Protein AF-A0A6M0C1Q9-F1 (afdb_monomer_lite)

Secondary structure (DSSP, 8-state):
-PPPP-S-----EEEEEE-TTS-EEEEEEE--SHHHHHHHHHIIIIISGGG-EEEEEETTEEEEE--SS--SEEEEETTEEEEE-SS-EEEEE-S----TTTT-S-HHHHHHHSEEEEEEEEEE-TTS-EEEEEEEEEETT--EEEEEEPP-TTB-TTS-B--GGG--GGGGHHHHHHIIIIIS--S--S-SS-GGG--EEEEE--TTT-TT---HHHHHHHHHHHHHTT---EEEEES--S-TTS-S-EEETTTTEEE-S--HHHHHHIIIIIIIT----TTTEE--

Sequence (288 aa):
MSEFNQWVTPLKRTVSEKTPKGGTIEYEDFPTTIDVTGPLLYTLIQQQWQQVQIGHVVEGGVLELEFTEPPKLCLIYDGYLTVATPAWHLHLCLEKNLGGPHCTTPIELREKRLLSRAALYRRLNPEGVAKSWGIQFWNGAGEKLMTIFLPNPFLGEDEDYLPVKKAEFSKLALYEELREIYVLGTRPIPFNSNPLKRPYLSVCRSSRCYPSRKWQPIFDALQTAVKTSELDIDVITSGCLEVCKMGPVVFYSGDRTWYTRVNSDVAGRIVNEHLLAGVKLSKNLYPK

Structure (mmCIF, N/CA/C/O backbone):
data_AF-A0A6M0C1Q9-F1
#
_entry.id   AF-A0A6M0C1Q9-F1
#
loop_
_atom_site.group_PDB
_atom_site.id
_atom_site.type_symbol
_atom_site.label_atom_id
_atom_site.label_alt_id
_atom_site.label_comp_id
_atom_site.label_asym_id
_atom_site.label_entity_id
_atom_site.label_seq_id
_atom_site.pdbx_PDB_ins_code
_atom_site.Cartn_x
_atom_site.Cartn_y
_atom_site.Cartn_z
_atom_site.occupancy
_atom_site.B_iso_or_equiv
_atom_site.auth_seq_id
_atom_site.auth_comp_id
_atom_site.auth_asym_id
_atom_site.auth_atom_id
_atom_site.pdbx_PDB_model_num
ATOM 1 N N . MET A 1 1 ? -8.618 -9.345 -16.428 1.00 49.12 1 MET A N 1
ATOM 2 C CA . MET A 1 1 ? -8.642 -8.729 -15.085 1.00 49.12 1 MET A CA 1
ATOM 3 C C . MET A 1 1 ? -10.102 -8.604 -14.711 1.00 49.12 1 MET A C 1
ATOM 5 O O . MET A 1 1 ? -10.870 -8.231 -15.587 1.00 49.12 1 MET A O 1
ATOM 9 N N . SER A 1 2 ? -10.507 -9.013 -13.509 1.00 59.19 2 SER A N 1
ATOM 10 C CA . SER A 1 2 ? -11.856 -8.692 -13.030 1.00 59.19 2 SER A CA 1
ATOM 11 C C . SER A 1 2 ? -11.984 -7.173 -12.946 1.00 59.19 2 SER A C 1
ATOM 13 O O . SER A 1 2 ? -11.024 -6.511 -12.550 1.00 59.19 2 SER A O 1
ATOM 15 N N . GLU A 1 3 ? -13.125 -6.626 -13.351 1.00 82.62 3 GLU A N 1
ATOM 16 C CA . GLU A 1 3 ? -13.411 -5.208 -13.144 1.00 82.62 3 GLU A CA 1
ATOM 17 C C . GLU A 1 3 ? -13.349 -4.875 -11.648 1.00 82.62 3 GLU A C 1
ATOM 19 O O . GLU A 1 3 ? -13.716 -5.693 -10.798 1.00 82.62 3 GLU A O 1
ATOM 24 N N . PHE A 1 4 ? -12.838 -3.686 -11.330 1.00 92.81 4 PHE A N 1
ATOM 25 C CA . PHE A 1 4 ? -12.772 -3.195 -9.960 1.00 92.81 4 PHE A CA 1
ATOM 26 C C . PHE A 1 4 ? -14.194 -3.033 -9.409 1.00 92.81 4 PHE A C 1
ATOM 28 O O . PHE A 1 4 ? -14.992 -2.276 -9.959 1.00 92.81 4 PHE A O 1
ATOM 35 N N . ASN A 1 5 ? -14.514 -3.736 -8.322 1.00 94.31 5 ASN A N 1
ATOM 36 C CA . ASN A 1 5 ? -15.819 -3.636 -7.680 1.00 94.31 5 ASN A CA 1
ATOM 37 C C . ASN A 1 5 ? -15.771 -2.620 -6.534 1.00 94.31 5 ASN A C 1
ATOM 39 O O . ASN A 1 5 ? -15.058 -2.815 -5.552 1.00 94.31 5 ASN A O 1
ATOM 43 N N . GLN A 1 6 ? -16.579 -1.567 -6.640 1.00 96.81 6 GLN A N 1
ATOM 44 C CA . GLN A 1 6 ? -16.702 -0.537 -5.608 1.00 96.81 6 GLN A CA 1
ATOM 45 C C . GLN A 1 6 ? -17.438 -1.023 -4.350 1.00 96.81 6 GLN A C 1
ATOM 47 O O . GLN A 1 6 ? -17.360 -0.372 -3.313 1.00 96.81 6 GLN A O 1
ATOM 52 N N . TRP A 1 7 ? -18.161 -2.141 -4.415 1.00 97.81 7 TRP A N 1
ATOM 53 C CA . TRP A 1 7 ? -18.965 -2.642 -3.305 1.00 97.81 7 TRP A CA 1
ATOM 54 C C . TRP A 1 7 ? -18.248 -3.760 -2.558 1.00 97.81 7 TRP A C 1
ATOM 56 O O . TRP A 1 7 ? -18.012 -4.849 -3.089 1.00 97.81 7 TRP A O 1
ATOM 66 N N . VAL A 1 8 ? -17.939 -3.501 -1.289 1.00 97.94 8 VAL A N 1
ATOM 67 C CA . VAL A 1 8 ? -17.351 -4.501 -0.398 1.00 97.94 8 VAL A CA 1
ATOM 68 C C . VAL A 1 8 ? -18.419 -5.514 -0.014 1.00 97.94 8 VAL A C 1
ATOM 70 O O . VAL A 1 8 ? -19.497 -5.143 0.437 1.00 97.94 8 VAL A O 1
ATOM 73 N N . THR A 1 9 ? -18.114 -6.804 -0.161 1.00 97.88 9 THR A N 1
ATOM 74 C CA . THR A 1 9 ? -18.943 -7.872 0.414 1.00 97.88 9 THR A CA 1
ATOM 75 C C . THR A 1 9 ? -18.572 -8.045 1.890 1.00 97.88 9 THR A C 1
ATOM 77 O O . THR A 1 9 ? -17.452 -8.480 2.171 1.00 97.88 9 THR A O 1
ATOM 80 N N . PRO A 1 10 ? -19.464 -7.723 2.844 1.00 98.06 10 PRO A N 1
ATOM 81 C CA . PRO A 1 10 ? -19.158 -7.793 4.271 1.00 98.06 10 PRO A CA 1
ATOM 82 C C . PRO A 1 10 ? -18.813 -9.207 4.734 1.00 98.06 10 PRO A C 1
ATOM 84 O O . PRO A 1 10 ? -19.525 -10.157 4.408 1.00 98.06 10 PRO A O 1
ATOM 87 N N . LEU A 1 11 ? -17.793 -9.342 5.588 1.00 98.38 11 LEU A N 1
ATOM 88 C CA . LEU A 1 11 ? -17.479 -10.627 6.228 1.00 98.38 11 LEU A CA 1
ATOM 89 C C . LEU A 1 11 ? -18.454 -10.980 7.359 1.00 98.38 11 LEU A C 1
ATOM 91 O O . LEU A 1 11 ? -18.563 -12.149 7.721 1.00 98.38 11 LEU A O 1
ATOM 95 N N . LYS A 1 12 ? -19.147 -9.979 7.928 1.00 97.38 12 LYS A N 1
ATOM 96 C CA . LYS A 1 12 ? -20.077 -10.128 9.068 1.00 97.38 12 LYS A CA 1
ATOM 97 C C . LYS A 1 12 ? -19.456 -10.884 10.249 1.00 97.38 12 LYS A C 1
ATOM 99 O O . LYS A 1 12 ? -20.117 -11.684 10.909 1.00 97.38 12 LYS A O 1
ATOM 104 N N . ARG A 1 13 ? -18.169 -10.640 10.501 1.00 98.19 13 ARG A N 1
ATOM 105 C CA . ARG A 1 13 ? -17.405 -11.294 11.560 1.00 98.19 13 ARG A CA 1
ATOM 106 C C . ARG A 1 13 ? -16.955 -10.265 12.585 1.00 98.19 13 ARG A C 1
ATOM 108 O O . ARG A 1 13 ? -16.176 -9.371 12.268 1.00 98.19 13 ARG A O 1
ATOM 115 N N . THR A 1 14 ? -17.394 -10.469 13.820 1.00 98.06 14 THR A N 1
ATOM 116 C CA . THR A 1 14 ? -16.952 -9.701 14.983 1.00 98.06 14 THR A CA 1
ATOM 117 C C . THR A 1 14 ? -16.236 -10.627 15.955 1.00 98.06 14 THR A C 1
ATOM 119 O O . THR A 1 14 ? -16.705 -11.731 16.232 1.00 98.06 14 THR A O 1
ATOM 122 N N . VAL A 1 15 ? -15.085 -10.193 16.457 1.00 97.88 15 VAL A N 1
ATOM 123 C CA . VAL A 1 15 ? -14.279 -10.920 17.444 1.00 97.88 15 VAL A CA 1
ATOM 124 C C . VAL A 1 15 ? -14.005 -9.996 18.620 1.00 97.88 15 VAL A C 1
ATOM 126 O O . VAL A 1 15 ? -13.724 -8.817 18.422 1.00 97.88 15 VAL A O 1
ATOM 129 N N . SER A 1 16 ? -14.051 -10.525 19.839 1.00 97.25 16 SER A N 1
ATOM 130 C CA . SER A 1 16 ? -13.763 -9.757 21.049 1.00 97.25 16 SER A CA 1
ATOM 131 C C . SER A 1 16 ? -12.633 -10.396 21.848 1.00 97.25 16 SER A C 1
ATOM 133 O O . SER A 1 16 ? -12.619 -11.607 22.055 1.00 97.25 16 SER A O 1
ATOM 135 N N . GLU A 1 17 ? -11.713 -9.573 22.340 1.00 96.00 17 GLU A N 1
ATOM 136 C CA . GLU A 1 17 ? -10.581 -9.988 23.171 1.00 96.00 17 GLU A CA 1
ATOM 137 C C . GLU A 1 17 ? -10.623 -9.249 24.512 1.00 96.00 17 GLU A C 1
ATOM 139 O O . GLU A 1 17 ? -10.775 -8.026 24.560 1.00 96.00 17 GLU A O 1
ATOM 144 N N . LYS A 1 18 ? -10.496 -9.972 25.629 1.00 96.44 18 LYS A N 1
ATOM 145 C CA . LYS A 1 18 ? -10.434 -9.349 26.957 1.00 96.44 18 LYS A CA 1
ATOM 146 C C . LYS A 1 18 ? -9.063 -8.727 27.182 1.00 96.44 18 LYS A C 1
ATOM 148 O O . LYS A 1 18 ? -8.035 -9.331 26.896 1.00 96.44 18 LYS A O 1
ATOM 153 N N . THR A 1 19 ? -9.054 -7.520 27.736 1.00 91.56 19 THR A N 1
ATOM 154 C CA . THR A 1 19 ? -7.819 -6.858 28.161 1.00 91.56 19 THR A CA 1
ATOM 155 C C . THR A 1 19 ? -7.509 -7.211 29.620 1.00 91.56 19 THR A C 1
ATOM 157 O O . THR A 1 19 ? -8.445 -7.400 30.403 1.00 91.56 19 THR A O 1
ATOM 160 N N . PRO A 1 20 ? -6.229 -7.226 30.038 1.00 88.50 20 PRO A N 1
ATOM 161 C CA . PRO A 1 20 ? -5.854 -7.536 31.422 1.00 88.50 20 PRO A CA 1
ATOM 162 C C . PRO A 1 20 ? -6.504 -6.627 32.477 1.00 88.50 20 PRO A C 1
ATOM 164 O O . PRO A 1 20 ? -6.697 -7.036 33.615 1.00 88.50 20 PRO A O 1
ATOM 167 N N . LYS A 1 21 ? -6.875 -5.396 32.099 1.00 87.56 21 LYS A N 1
ATOM 168 C CA . LYS A 1 21 ? -7.520 -4.407 32.979 1.00 87.56 21 LYS A CA 1
ATOM 169 C C . LYS A 1 21 ? -9.057 -4.498 32.985 1.00 87.56 21 LYS A C 1
ATOM 171 O O . LYS A 1 21 ? -9.717 -3.548 33.388 1.00 87.56 21 LYS A O 1
ATOM 176 N N . GLY A 1 22 ? -9.638 -5.594 32.492 1.00 91.56 22 GLY A N 1
ATOM 177 C CA . GLY A 1 22 ? -11.090 -5.832 32.496 1.00 91.56 22 GLY A CA 1
ATOM 178 C C . GLY A 1 22 ? -11.874 -5.188 31.344 1.00 91.56 22 GLY A C 1
ATOM 179 O O . GLY A 1 22 ? -13.061 -5.462 31.190 1.00 91.56 22 GLY A O 1
ATOM 180 N N . GLY A 1 23 ? -11.228 -4.381 30.497 1.00 95.38 23 GLY A N 1
ATOM 181 C CA . GLY A 1 23 ? -11.814 -3.877 29.249 1.00 95.38 23 GLY A CA 1
ATOM 182 C C . GLY A 1 23 ? -11.886 -4.945 28.152 1.00 95.38 23 GLY A C 1
ATOM 183 O O . GLY A 1 23 ? -11.417 -6.072 28.331 1.00 95.38 23 GLY A O 1
ATOM 184 N N . THR A 1 24 ? -12.423 -4.585 26.988 1.00 97.81 24 THR A N 1
ATOM 185 C CA . THR A 1 24 ? -12.560 -5.484 25.826 1.00 97.81 24 THR A CA 1
ATOM 186 C C . THR A 1 24 ? -12.087 -4.774 24.561 1.00 97.81 24 THR A C 1
ATOM 188 O O . THR A 1 24 ? -12.357 -3.593 24.392 1.00 97.81 24 THR A O 1
ATOM 191 N N . ILE A 1 25 ? -11.388 -5.462 23.664 1.00 97.69 25 ILE A N 1
ATOM 192 C CA . ILE A 1 25 ? -11.159 -4.986 22.298 1.00 97.69 25 ILE A CA 1
ATOM 193 C C . ILE A 1 25 ? -12.156 -5.701 21.400 1.00 97.69 25 ILE A C 1
ATOM 195 O O . ILE A 1 25 ? -12.198 -6.927 21.399 1.00 97.69 25 ILE A O 1
ATOM 199 N N . GLU A 1 26 ? -12.956 -4.949 20.662 1.00 98.44 26 GLU A N 1
ATOM 200 C CA . GLU A 1 26 ? -13.826 -5.476 19.615 1.00 98.44 26 GLU A CA 1
ATOM 201 C C . GLU A 1 26 ? -13.165 -5.261 18.263 1.00 98.44 26 GLU A C 1
ATOM 203 O O . GLU A 1 26 ? -12.648 -4.177 18.006 1.00 98.44 26 GLU A O 1
ATOM 208 N N . TYR A 1 27 ? -13.208 -6.280 17.416 1.00 98.69 27 TYR A N 1
ATOM 209 C CA . TYR A 1 27 ? -12.705 -6.284 16.052 1.00 98.69 27 TYR A CA 1
ATOM 210 C C . TYR A 1 27 ? -13.850 -6.611 15.104 1.00 98.69 27 TYR A C 1
ATOM 212 O O . TYR A 1 27 ? -14.481 -7.655 15.251 1.00 98.69 27 TYR A O 1
ATOM 220 N N . GLU A 1 28 ? -14.089 -5.755 14.121 1.00 98.75 28 GLU A N 1
ATOM 221 C CA . GLU A 1 28 ? -15.002 -6.005 13.012 1.00 98.75 28 GLU A CA 1
ATOM 222 C C . GLU A 1 28 ? -14.172 -6.248 11.752 1.00 98.75 28 GLU A C 1
ATOM 224 O O . GLU A 1 28 ? -13.553 -5.332 11.204 1.00 98.75 28 GLU A O 1
ATOM 229 N N . ASP A 1 29 ? -14.106 -7.514 11.340 1.00 98.81 29 ASP A N 1
ATOM 230 C CA . ASP A 1 29 ? -13.255 -7.951 10.238 1.00 98.81 29 ASP A CA 1
ATOM 231 C C . ASP A 1 29 ? -13.842 -7.503 8.885 1.00 98.81 29 ASP A C 1
ATOM 233 O O . ASP A 1 29 ? -15.050 -7.599 8.645 1.00 98.81 29 ASP A O 1
ATOM 237 N N . PHE A 1 30 ? -12.964 -7.101 7.964 1.00 98.81 30 PHE A N 1
ATOM 238 C CA . PHE A 1 30 ? -13.304 -6.782 6.574 1.00 98.81 30 PHE A CA 1
ATOM 239 C C . PHE A 1 30 ? -12.380 -7.511 5.580 1.00 98.81 30 PHE A C 1
ATOM 241 O O . PHE A 1 30 ? -11.302 -7.976 5.968 1.00 98.81 30 PHE A O 1
ATOM 248 N N . PRO A 1 31 ? -12.784 -7.669 4.300 1.00 98.44 31 PRO A N 1
ATOM 249 C CA . PRO A 1 31 ? -11.999 -8.420 3.322 1.00 98.44 31 PRO A CA 1
ATOM 250 C C . PRO A 1 31 ? -10.605 -7.824 3.083 1.00 98.44 31 PRO A C 1
ATOM 252 O O . PRO A 1 31 ? -10.431 -6.611 3.001 1.00 98.44 31 PRO A O 1
ATOM 255 N N . THR A 1 32 ? -9.606 -8.688 2.904 1.00 98.06 32 THR A N 1
ATOM 256 C CA . THR A 1 32 ? -8.194 -8.292 2.754 1.00 98.06 32 THR A CA 1
ATOM 257 C C . THR A 1 32 ? -7.697 -8.247 1.314 1.00 98.06 32 THR A C 1
ATOM 259 O O . THR A 1 32 ? -6.510 -8.034 1.074 1.00 98.06 32 THR A O 1
ATOM 262 N N . THR A 1 33 ? -8.582 -8.423 0.333 1.00 96.44 33 THR A N 1
ATOM 263 C CA . THR A 1 33 ? -8.217 -8.340 -1.086 1.00 96.44 33 THR A CA 1
ATOM 264 C C . THR A 1 33 ? -7.629 -6.972 -1.421 1.00 96.44 33 THR A C 1
ATOM 266 O O . THR A 1 33 ? -8.030 -5.960 -0.840 1.00 96.44 33 THR A O 1
ATOM 269 N N . ILE A 1 34 ? -6.720 -6.919 -2.397 1.00 96.19 34 ILE A N 1
ATOM 270 C CA . ILE A 1 34 ? -6.061 -5.667 -2.798 1.00 96.19 34 ILE A CA 1
ATOM 271 C C . ILE A 1 34 ? -7.055 -4.593 -3.260 1.00 96.19 34 ILE A C 1
ATOM 273 O O . ILE A 1 34 ? -6.828 -3.415 -3.014 1.00 96.19 34 ILE A O 1
ATOM 277 N N . ASP A 1 35 ? -8.189 -4.980 -3.846 1.00 96.81 35 ASP A N 1
ATOM 278 C CA . ASP A 1 35 ? -9.239 -4.044 -4.274 1.00 96.81 35 ASP A CA 1
ATOM 279 C C . ASP A 1 35 ? -10.084 -3.484 -3.124 1.00 96.81 35 ASP A C 1
ATOM 281 O O . ASP A 1 35 ? -10.800 -2.510 -3.308 1.00 96.81 35 ASP A O 1
ATOM 285 N N . VAL A 1 36 ? -9.953 -4.038 -1.918 1.00 98.00 36 VAL A N 1
ATOM 286 C CA . VAL A 1 36 ? -10.594 -3.506 -0.706 1.00 98.00 36 VAL A CA 1
ATOM 287 C C . VAL A 1 36 ? -9.571 -2.731 0.120 1.00 98.00 36 VAL A C 1
ATOM 289 O O . VAL A 1 36 ? -9.780 -1.572 0.466 1.00 98.00 36 VAL A O 1
ATOM 292 N N . THR A 1 37 ? -8.416 -3.340 0.388 1.00 98.19 37 THR A N 1
ATOM 293 C CA . THR A 1 37 ? -7.370 -2.735 1.227 1.00 98.19 37 THR A CA 1
ATOM 294 C C . THR A 1 37 ? -6.598 -1.630 0.518 1.00 98.19 37 THR A C 1
ATOM 296 O O . THR A 1 37 ? -6.135 -0.702 1.174 1.00 98.19 37 THR A O 1
ATOM 299 N N . GLY A 1 38 ? -6.478 -1.690 -0.808 1.00 97.94 38 GLY A N 1
ATOM 300 C CA . GLY A 1 38 ? -5.753 -0.694 -1.585 1.00 97.94 38 GLY A CA 1
ATOM 301 C C . GLY A 1 38 ? -6.391 0.695 -1.526 1.00 97.94 38 GLY A C 1
ATOM 302 O O . GLY A 1 38 ? -5.724 1.631 -1.084 1.00 97.94 38 GLY A O 1
ATOM 303 N N . PRO A 1 39 ? -7.679 0.841 -1.887 1.00 98.38 39 PRO A N 1
ATOM 304 C CA . PRO A 1 39 ? -8.412 2.094 -1.723 1.00 98.38 39 PRO A CA 1
ATOM 305 C C . PRO A 1 39 ? -8.441 2.598 -0.275 1.00 98.38 39 PRO A C 1
ATOM 307 O O . PRO A 1 39 ? -8.188 3.778 -0.050 1.00 98.38 39 PRO A O 1
ATOM 310 N N . LEU A 1 40 ? -8.659 1.709 0.705 1.00 98.69 40 LEU A N 1
ATOM 311 C CA . LEU A 1 40 ? -8.635 2.050 2.134 1.00 98.69 40 LEU A CA 1
ATOM 312 C C . LEU A 1 40 ? -7.313 2.708 2.533 1.00 98.69 40 LEU A C 1
ATOM 314 O O . LEU A 1 40 ? -7.292 3.800 3.100 1.00 98.69 40 LEU A O 1
ATOM 318 N N . LEU A 1 41 ? -6.202 2.034 2.238 1.00 98.56 41 LEU A N 1
ATOM 319 C CA . LEU A 1 41 ? -4.873 2.503 2.610 1.00 98.56 41 LEU A CA 1
ATOM 320 C C . LEU A 1 41 ? -4.493 3.757 1.827 1.00 98.56 41 LEU A C 1
ATOM 322 O O . LEU A 1 41 ? -3.886 4.653 2.401 1.00 98.56 41 LEU A O 1
ATOM 326 N N . TYR A 1 42 ? -4.894 3.870 0.559 1.00 98.06 42 TYR A N 1
ATOM 327 C CA . TYR A 1 42 ? -4.704 5.097 -0.208 1.00 98.06 42 TYR A CA 1
ATOM 328 C C . TYR A 1 42 ? -5.459 6.274 0.417 1.00 98.06 42 TYR A C 1
ATOM 330 O O . TYR A 1 42 ? -4.857 7.318 0.644 1.00 98.06 42 TYR A O 1
ATOM 338 N N . THR A 1 43 ? -6.738 6.117 0.768 1.00 98.25 43 THR A N 1
ATOM 339 C CA . THR A 1 43 ? -7.496 7.171 1.456 1.00 98.25 43 THR A CA 1
ATOM 340 C C . THR A 1 43 ? -6.807 7.585 2.752 1.00 98.25 43 THR A C 1
ATOM 342 O O . THR A 1 43 ? -6.566 8.770 2.955 1.00 98.25 43 THR A O 1
ATOM 345 N N . LEU A 1 44 ? -6.407 6.633 3.596 1.00 98.31 44 LEU A N 1
ATOM 346 C CA . LEU A 1 44 ? -5.790 6.951 4.887 1.00 98.31 44 LEU A CA 1
ATOM 347 C C . LEU A 1 44 ? -4.420 7.625 4.747 1.00 98.31 44 LEU A C 1
ATOM 349 O O . LEU A 1 44 ? -4.122 8.558 5.480 1.00 98.31 44 LEU A O 1
ATOM 353 N N . ILE A 1 45 ? -3.599 7.180 3.797 1.00 97.50 45 ILE A N 1
ATOM 354 C CA . ILE A 1 45 ? -2.188 7.581 3.695 1.00 97.50 45 ILE A CA 1
ATOM 355 C C . ILE A 1 45 ? -1.976 8.760 2.740 1.00 97.50 45 ILE A C 1
ATOM 357 O O . ILE A 1 45 ? -1.032 9.519 2.915 1.00 97.50 45 ILE A O 1
ATOM 361 N N . GLN A 1 46 ? -2.810 8.924 1.712 1.00 95.12 46 GLN A N 1
ATOM 362 C CA . GLN A 1 46 ? -2.678 10.013 0.735 1.00 95.12 46 GLN A CA 1
ATOM 363 C C . GLN A 1 46 ? -3.701 11.130 0.952 1.00 95.12 46 GLN A C 1
ATOM 365 O O . GLN A 1 46 ? -3.372 12.294 0.744 1.00 95.12 46 GLN A O 1
ATOM 370 N N . GLN A 1 47 ? -4.927 10.809 1.380 1.00 95.88 47 GLN A N 1
ATOM 371 C CA . GLN A 1 47 ? -6.006 11.803 1.494 1.00 95.88 47 GLN A CA 1
ATOM 372 C C . GLN A 1 47 ? -6.254 12.260 2.936 1.00 95.88 47 GLN A C 1
ATOM 374 O O . GLN A 1 47 ? -6.630 13.407 3.142 1.00 95.88 47 GLN A O 1
ATOM 379 N N . GLN A 1 48 ? -6.053 11.374 3.915 1.00 97.25 48 GLN A N 1
ATOM 380 C CA . GLN A 1 48 ? -6.382 11.594 5.329 1.00 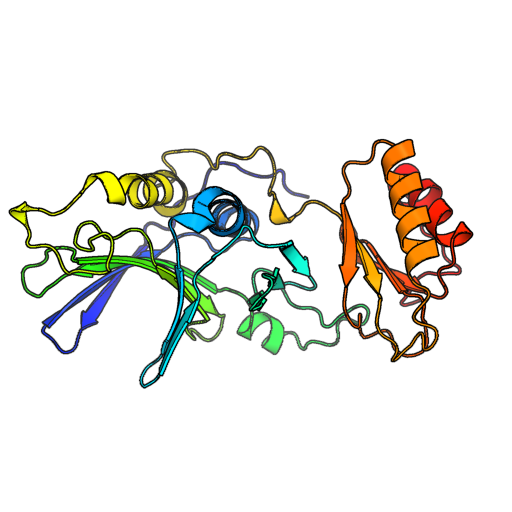97.25 48 GLN A CA 1
ATOM 381 C C . GLN A 1 48 ? -5.161 11.488 6.249 1.00 97.25 48 GLN A C 1
ATOM 383 O O . GLN A 1 48 ? -5.307 11.231 7.443 1.00 97.25 48 GLN A O 1
ATOM 388 N N . TRP A 1 49 ? -3.956 11.683 5.711 1.00 96.69 49 TRP A N 1
ATOM 389 C CA . TRP A 1 49 ? -2.707 11.486 6.450 1.00 96.69 49 TRP A CA 1
ATOM 390 C C . TRP A 1 49 ? -2.596 12.380 7.691 1.00 96.69 49 TRP A C 1
ATOM 392 O O . TRP A 1 49 ? -2.003 11.959 8.674 1.00 96.69 49 TRP A O 1
ATOM 402 N N . GLN A 1 50 ? -3.207 13.572 7.677 1.00 95.50 50 GLN A N 1
ATOM 403 C CA . GLN A 1 50 ? -3.242 14.488 8.825 1.00 95.50 50 GLN A CA 1
ATOM 404 C C . GLN A 1 50 ? -4.071 13.955 10.000 1.00 95.50 50 GLN A C 1
ATOM 406 O O . GLN A 1 50 ? -3.969 14.470 11.107 1.00 95.50 50 GLN A O 1
ATOM 411 N N . GLN A 1 51 ? -4.958 12.991 9.751 1.00 94.94 51 GLN A N 1
ATOM 412 C CA . GLN A 1 51 ? -5.913 12.496 10.743 1.00 94.94 51 GLN A CA 1
ATOM 413 C C . GLN A 1 51 ? -5.500 11.156 11.352 1.00 94.94 51 GLN A C 1
ATOM 415 O O . GLN A 1 51 ? -6.173 10.671 12.261 1.00 94.94 51 GLN A O 1
ATOM 420 N N . VAL A 1 52 ? -4.450 10.519 10.830 1.00 96.19 52 VAL A N 1
ATOM 421 C CA . VAL A 1 52 ? -4.086 9.152 11.203 1.00 96.19 52 VAL A CA 1
ATOM 422 C C . VAL A 1 52 ? -2.620 9.039 11.575 1.00 96.19 52 VAL A C 1
ATOM 424 O O . VAL A 1 52 ? -1.751 9.674 10.985 1.00 96.19 52 VAL A O 1
ATOM 427 N N . GLN A 1 53 ? -2.344 8.145 12.516 1.00 95.62 53 GLN A N 1
ATOM 428 C CA . GLN A 1 53 ? -0.990 7.735 12.872 1.00 95.62 53 GLN A CA 1
ATOM 429 C C . GLN A 1 53 ? -0.820 6.250 12.566 1.00 95.62 53 GLN A C 1
ATOM 431 O O . GLN A 1 53 ? -1.777 5.469 12.604 1.00 95.62 53 GLN A O 1
ATOM 436 N N . ILE A 1 54 ? 0.408 5.844 12.259 1.00 97.12 54 ILE A N 1
ATOM 437 C CA . ILE A 1 54 ? 0.729 4.457 11.934 1.00 97.12 54 ILE A CA 1
ATOM 438 C C . ILE A 1 54 ? 1.544 3.856 13.065 1.00 97.12 54 ILE A C 1
ATOM 440 O O . ILE A 1 54 ? 2.591 4.372 13.432 1.00 97.12 54 ILE A O 1
ATOM 444 N N . GLY A 1 55 ? 1.081 2.729 13.586 1.00 96.25 55 GLY A N 1
ATOM 445 C CA . GLY A 1 55 ? 1.709 2.014 14.679 1.00 96.25 55 GLY A CA 1
ATOM 446 C C . GLY A 1 55 ? 2.204 0.625 14.302 1.00 96.25 55 GLY A C 1
ATOM 447 O O . GLY A 1 55 ? 1.637 -0.060 13.447 1.00 96.25 55 GLY A O 1
ATOM 448 N N . HIS A 1 56 ? 3.211 0.160 15.032 1.00 94.31 56 HIS A N 1
ATOM 449 C CA . HIS A 1 56 ? 3.488 -1.258 15.219 1.00 94.31 56 HIS A CA 1
ATOM 450 C C . HIS A 1 56 ? 3.434 -1.558 16.716 1.00 94.31 56 HIS A C 1
ATOM 452 O O . HIS A 1 56 ? 4.321 -1.164 17.473 1.00 94.31 56 HIS A O 1
ATOM 458 N N . VAL A 1 57 ? 2.355 -2.219 17.138 1.00 93.25 57 VAL A N 1
ATOM 459 C CA . VAL A 1 57 ? 2.055 -2.483 18.548 1.00 93.25 57 VAL A CA 1
ATOM 460 C C . VAL A 1 57 ? 2.169 -3.977 18.820 1.00 93.25 57 VAL A C 1
ATOM 462 O O . VAL A 1 57 ? 1.317 -4.769 18.401 1.00 93.25 57 VAL A O 1
ATOM 465 N N . VAL A 1 58 ? 3.197 -4.354 19.572 1.00 91.00 58 VAL A N 1
ATOM 466 C CA . VAL A 1 58 ? 3.423 -5.720 20.050 1.00 91.00 58 VAL A CA 1
ATOM 467 C C . VAL A 1 58 ? 3.637 -5.717 21.560 1.00 91.00 58 VAL A C 1
ATOM 469 O O . VAL A 1 58 ? 3.824 -4.678 22.190 1.00 91.00 58 VAL A O 1
ATOM 472 N N . GLU A 1 59 ? 3.553 -6.888 22.179 1.00 87.12 59 GLU A N 1
ATOM 473 C CA . GLU A 1 59 ? 3.807 -6.987 23.612 1.00 87.12 59 GLU A CA 1
ATOM 474 C C . GLU A 1 59 ? 5.269 -6.625 23.913 1.00 87.12 59 GLU A C 1
ATOM 476 O O . GLU A 1 59 ? 6.191 -7.163 23.302 1.00 87.12 59 GLU A O 1
ATOM 481 N N . GLY A 1 60 ? 5.472 -5.665 24.819 1.00 90.94 60 GLY A N 1
ATOM 482 C CA . GLY A 1 60 ? 6.798 -5.162 25.185 1.00 90.94 60 GLY A CA 1
ATOM 483 C C . GLY A 1 60 ? 7.397 -4.103 24.250 1.00 90.94 60 GLY A C 1
ATOM 484 O O . GLY A 1 60 ? 8.494 -3.631 24.536 1.00 90.94 60 GLY A O 1
ATOM 485 N N . GLY A 1 61 ? 6.710 -3.686 23.177 1.00 93.00 61 GLY A N 1
ATOM 486 C CA . GLY A 1 61 ? 7.245 -2.675 22.260 1.00 93.00 61 GLY A CA 1
ATOM 487 C C . GLY A 1 61 ? 6.189 -1.975 21.409 1.00 93.00 61 GLY A C 1
ATOM 488 O O . GLY A 1 61 ? 5.302 -2.609 20.838 1.00 93.00 61 GLY A O 1
ATOM 489 N N . VAL A 1 62 ? 6.314 -0.653 21.303 1.00 94.44 62 VAL A N 1
ATOM 490 C CA . VAL A 1 62 ? 5.444 0.188 20.479 1.00 94.44 62 VAL A CA 1
ATOM 491 C C . VAL A 1 62 ? 6.297 1.156 19.673 1.00 94.44 62 VAL A C 1
ATOM 493 O O . VAL A 1 62 ? 7.195 1.799 20.214 1.00 94.44 62 VAL A O 1
ATOM 496 N N . LEU A 1 63 ? 6.003 1.246 18.380 1.00 94.81 63 LEU A N 1
ATOM 497 C CA . LEU A 1 63 ? 6.469 2.315 17.506 1.00 94.81 63 LEU A CA 1
ATOM 498 C C . LEU A 1 63 ? 5.249 3.018 16.937 1.00 94.81 63 LEU A C 1
ATOM 500 O O . LEU A 1 63 ? 4.355 2.342 16.431 1.00 94.81 63 LEU A O 1
ATOM 504 N N . GLU A 1 64 ? 5.240 4.342 16.988 1.00 94.69 64 GLU A N 1
ATOM 505 C CA . GLU A 1 64 ? 4.206 5.177 16.383 1.00 94.69 64 GLU A CA 1
ATOM 506 C C . GLU A 1 64 ? 4.879 6.188 15.461 1.00 94.69 64 GLU A C 1
ATOM 508 O O . GLU A 1 64 ? 5.933 6.744 15.773 1.00 94.69 64 GLU A O 1
ATOM 513 N N . LEU A 1 65 ? 4.304 6.347 14.277 1.00 94.50 65 LEU A N 1
ATOM 514 C CA . LEU A 1 65 ? 4.794 7.190 13.207 1.00 94.50 65 LEU A CA 1
ATOM 515 C C . LEU A 1 65 ? 3.689 8.165 12.836 1.00 94.50 65 LEU A C 1
ATOM 517 O O . LEU A 1 65 ? 2.582 7.767 12.462 1.00 94.50 65 LEU A O 1
ATOM 521 N N . GLU A 1 66 ? 4.030 9.439 12.900 1.00 93.12 66 GLU A N 1
ATOM 522 C CA . GLU A 1 66 ? 3.178 10.527 12.459 1.00 93.12 66 GLU A CA 1
ATOM 523 C C . GLU A 1 66 ? 3.628 11.031 11.083 1.00 93.12 66 GLU A C 1
ATOM 525 O O . GLU A 1 66 ? 4.813 10.985 10.716 1.00 93.12 66 GLU A O 1
ATOM 530 N N . PHE A 1 67 ? 2.661 11.511 10.308 1.00 94.31 67 PHE A N 1
ATOM 531 C CA . PHE A 1 67 ? 2.912 12.249 9.082 1.00 94.31 67 PHE A CA 1
ATOM 532 C C . PHE A 1 67 ? 3.025 13.743 9.388 1.00 94.31 67 PHE A C 1
ATOM 534 O O . PHE A 1 67 ? 2.063 14.370 9.812 1.00 94.31 67 PHE A O 1
ATOM 541 N N . THR A 1 68 ? 4.183 14.331 9.101 1.00 94.19 68 THR A N 1
ATOM 542 C CA . THR A 1 68 ? 4.385 15.788 9.183 1.00 94.19 68 THR A CA 1
ATOM 543 C C . THR A 1 68 ? 4.146 16.496 7.848 1.00 94.19 68 THR A C 1
ATOM 545 O O . THR A 1 68 ? 3.951 17.707 7.799 1.00 94.19 68 THR A O 1
ATOM 548 N N . GLU A 1 69 ? 4.162 15.739 6.752 1.00 94.88 69 GLU A N 1
ATOM 549 C CA . GLU A 1 69 ? 3.875 16.185 5.393 1.00 94.88 69 GLU A CA 1
ATOM 550 C C . GLU A 1 69 ? 3.263 15.024 4.586 1.00 94.88 69 GLU A C 1
ATOM 552 O O . GLU A 1 69 ? 3.415 13.859 4.985 1.00 94.88 69 GLU A O 1
ATOM 557 N N . PRO A 1 70 ? 2.609 15.297 3.438 1.00 93.81 70 PRO A N 1
ATOM 558 C CA . PRO A 1 70 ? 2.120 14.240 2.561 1.00 93.81 70 PRO A CA 1
ATOM 559 C C . PRO A 1 70 ? 3.258 13.289 2.148 1.00 93.81 70 PRO A C 1
ATOM 561 O O . PRO A 1 70 ? 4.363 13.747 1.833 1.00 93.81 70 PRO A O 1
ATOM 564 N N . PRO A 1 71 ? 3.023 11.967 2.094 1.00 94.00 71 PRO A N 1
ATOM 565 C CA . PRO A 1 71 ? 4.063 11.025 1.709 1.00 94.00 71 PRO A CA 1
ATOM 566 C C . PRO A 1 71 ? 4.513 11.240 0.260 1.00 94.00 71 PRO A C 1
ATOM 568 O O . PRO A 1 71 ? 3.708 11.338 -0.665 1.00 94.00 71 PRO A O 1
ATOM 571 N N . LYS A 1 72 ? 5.832 11.212 0.047 1.00 92.50 72 LYS A N 1
ATOM 572 C CA . LYS A 1 72 ? 6.471 11.363 -1.272 1.00 92.50 72 LYS A CA 1
ATOM 573 C C . LYS A 1 72 ? 6.231 10.171 -2.194 1.00 92.50 72 LYS A C 1
ATOM 575 O O . LYS A 1 72 ? 6.427 10.274 -3.402 1.00 92.50 72 LYS A O 1
ATOM 580 N N . LEU A 1 73 ? 5.885 9.022 -1.620 1.00 92.62 73 LEU A N 1
ATOM 581 C CA . LEU A 1 73 ? 5.625 7.782 -2.337 1.00 92.62 73 LEU A CA 1
ATOM 582 C C . LEU A 1 73 ? 4.533 6.994 -1.616 1.00 92.62 73 LEU A C 1
ATOM 584 O O . LEU A 1 73 ? 4.594 6.857 -0.397 1.00 92.62 73 LEU A O 1
ATOM 588 N N . CYS A 1 74 ? 3.584 6.440 -2.368 1.00 95.25 74 CYS A N 1
ATOM 589 C CA . CYS A 1 74 ? 2.614 5.452 -1.893 1.00 95.25 74 CYS A CA 1
ATOM 590 C C . CYS A 1 74 ? 2.217 4.561 -3.076 1.00 95.25 74 CYS A C 1
ATOM 592 O O . CYS A 1 74 ? 1.460 4.987 -3.943 1.00 95.25 74 CYS A O 1
ATOM 594 N N . LEU A 1 75 ? 2.792 3.362 -3.162 1.00 94.94 75 LEU A N 1
ATOM 595 C CA . LEU A 1 75 ? 2.568 2.432 -4.277 1.00 94.94 75 LEU A CA 1
ATOM 596 C C . LEU A 1 75 ? 2.806 0.983 -3.863 1.00 94.94 75 LEU A C 1
ATOM 598 O O . LEU A 1 75 ? 3.403 0.731 -2.817 1.00 94.94 75 LEU A O 1
ATOM 602 N N . ILE A 1 76 ? 2.406 0.030 -4.706 1.00 95.12 76 ILE A N 1
ATOM 603 C CA . ILE A 1 76 ? 2.767 -1.382 -4.537 1.00 95.12 76 ILE A CA 1
ATOM 604 C C . ILE A 1 76 ? 4.034 -1.703 -5.324 1.00 95.12 76 ILE A C 1
ATOM 606 O O . ILE A 1 76 ? 4.052 -1.588 -6.546 1.00 95.12 76 ILE A O 1
ATOM 610 N N . TYR A 1 77 ? 5.063 -2.195 -4.638 1.00 92.38 77 TYR A N 1
ATOM 611 C CA . TYR A 1 77 ? 6.257 -2.767 -5.253 1.00 92.38 77 TYR A CA 1
ATOM 612 C C . TYR A 1 77 ? 6.459 -4.204 -4.769 1.00 92.38 77 TYR A C 1
ATOM 614 O O . TYR A 1 77 ? 6.551 -4.456 -3.571 1.00 92.38 77 TYR A O 1
ATOM 622 N N . ASP A 1 78 ? 6.515 -5.151 -5.712 1.00 92.38 78 ASP A N 1
ATOM 623 C CA . ASP A 1 78 ? 6.689 -6.593 -5.461 1.00 92.38 78 ASP A CA 1
ATOM 624 C C . ASP A 1 78 ? 5.838 -7.123 -4.286 1.00 92.38 78 ASP A C 1
ATOM 626 O O . ASP A 1 78 ? 6.332 -7.766 -3.360 1.00 92.38 78 ASP A O 1
ATOM 630 N N . GLY A 1 79 ? 4.546 -6.791 -4.307 1.00 94.19 79 GLY A N 1
ATOM 631 C CA . GLY A 1 79 ? 3.555 -7.210 -3.315 1.00 94.19 79 GLY A CA 1
ATOM 632 C C . GLY A 1 79 ? 3.483 -6.373 -2.037 1.00 94.19 79 GLY A C 1
ATOM 633 O O . GLY A 1 79 ? 2.547 -6.542 -1.257 1.00 94.19 79 GLY A O 1
ATOM 634 N N . TYR A 1 80 ? 4.405 -5.433 -1.836 1.00 96.44 80 TYR A N 1
ATOM 635 C CA . TYR A 1 80 ? 4.407 -4.543 -0.681 1.00 96.44 80 TYR A CA 1
ATOM 636 C C . TYR A 1 80 ? 3.893 -3.152 -1.036 1.00 96.44 80 TYR A C 1
ATOM 638 O O . TYR A 1 80 ? 4.489 -2.466 -1.867 1.00 96.44 80 TYR A O 1
ATOM 646 N N . LEU A 1 81 ? 2.860 -2.691 -0.327 1.00 97.69 81 LEU A N 1
ATOM 647 C CA . LEU A 1 81 ? 2.639 -1.260 -0.159 1.00 97.69 81 LEU A CA 1
ATOM 648 C C . LEU A 1 81 ? 3.908 -0.662 0.427 1.00 97.69 81 LEU A C 1
ATOM 650 O O . LEU A 1 81 ? 4.367 -1.099 1.475 1.00 97.69 81 LEU A O 1
ATOM 654 N N . THR A 1 82 ? 4.463 0.314 -0.271 1.00 95.56 82 THR A N 1
ATOM 655 C CA . THR A 1 82 ? 5.647 1.059 0.122 1.00 95.56 82 THR A CA 1
ATOM 656 C C . THR A 1 82 ? 5.262 2.517 0.252 1.00 95.56 82 THR A C 1
ATOM 658 O O . THR A 1 82 ? 4.841 3.140 -0.727 1.00 95.56 82 THR A O 1
ATOM 661 N N . VAL A 1 83 ? 5.435 3.050 1.458 1.00 95.88 83 VAL A N 1
ATOM 662 C CA . VAL A 1 83 ? 5.207 4.463 1.758 1.00 95.88 83 VAL A CA 1
ATOM 663 C C . VAL A 1 83 ? 6.522 5.073 2.197 1.00 95.88 83 VAL A C 1
ATOM 665 O O . VAL A 1 83 ? 7.238 4.483 3.007 1.00 95.88 83 VAL A O 1
ATOM 668 N N . ALA A 1 84 ? 6.849 6.239 1.649 1.00 94.06 84 ALA A N 1
ATOM 669 C CA . ALA A 1 84 ? 8.060 6.963 2.006 1.00 94.06 84 ALA A CA 1
ATOM 670 C C . ALA A 1 84 ? 7.743 8.424 2.323 1.00 94.06 84 ALA A C 1
ATOM 672 O O . ALA A 1 84 ? 7.162 9.137 1.502 1.00 94.06 84 ALA A O 1
ATOM 673 N N . THR A 1 85 ? 8.183 8.865 3.495 1.00 93.75 85 THR A N 1
ATOM 674 C CA . THR A 1 85 ? 8.231 10.267 3.921 1.00 93.75 85 THR A CA 1
ATOM 675 C C . THR A 1 85 ? 9.699 10.731 3.914 1.00 93.75 85 THR A C 1
ATOM 677 O O . THR A 1 85 ? 10.595 9.944 3.585 1.00 93.75 85 THR A O 1
ATOM 680 N N . PRO A 1 86 ? 10.012 12.000 4.233 1.00 90.31 86 PRO A N 1
ATOM 681 C CA . PRO A 1 86 ? 11.403 12.416 4.429 1.00 90.31 86 PRO A CA 1
ATOM 682 C C . PRO A 1 86 ? 12.106 11.696 5.577 1.00 90.31 86 PRO A C 1
ATOM 684 O O . PRO A 1 86 ? 13.315 11.490 5.502 1.00 90.31 86 PRO A O 1
ATOM 687 N N . ALA A 1 87 ? 11.368 11.371 6.640 1.00 92.31 87 ALA A N 1
ATOM 688 C CA . ALA A 1 87 ? 11.935 10.915 7.905 1.00 92.31 87 ALA A CA 1
ATOM 689 C C . ALA A 1 87 ? 11.916 9.390 8.052 1.00 92.31 87 ALA A C 1
ATOM 691 O O . ALA A 1 87 ? 12.784 8.824 8.714 1.00 92.31 87 ALA A O 1
ATOM 692 N N . TRP A 1 88 ? 10.944 8.717 7.438 1.00 94.12 88 TRP A N 1
ATOM 693 C CA . TRP A 1 88 ? 10.731 7.288 7.618 1.00 94.12 88 TRP A CA 1
ATOM 694 C C . TRP A 1 88 ? 10.124 6.641 6.367 1.00 94.12 88 TRP A C 1
ATOM 696 O O . TRP A 1 88 ? 9.607 7.299 5.463 1.00 94.12 88 TRP A O 1
ATOM 706 N N . HIS A 1 89 ? 10.199 5.315 6.303 1.00 93.50 89 HIS A N 1
ATOM 707 C CA . HIS A 1 89 ? 9.467 4.514 5.326 1.00 93.50 89 HIS A CA 1
ATOM 708 C C . HIS A 1 89 ? 8.785 3.339 6.021 1.00 93.50 89 HIS A C 1
ATOM 710 O O . HIS A 1 89 ? 9.186 2.945 7.115 1.00 93.50 89 HIS A O 1
ATOM 716 N N . LEU A 1 90 ? 7.783 2.757 5.371 1.00 94.88 90 LEU A N 1
ATOM 717 C CA . LEU A 1 90 ? 7.159 1.514 5.817 1.00 94.88 90 LEU A CA 1
ATOM 718 C C . LEU A 1 90 ? 6.828 0.609 4.638 1.00 94.88 90 LEU A C 1
ATOM 720 O O . LEU A 1 90 ? 6.707 1.061 3.494 1.00 94.88 90 LEU A O 1
ATOM 724 N N . HIS A 1 91 ? 6.641 -0.671 4.957 1.00 95.94 91 HIS A N 1
ATOM 725 C CA . HIS A 1 91 ? 6.238 -1.692 4.006 1.00 95.94 91 HIS A CA 1
ATOM 726 C C . HIS A 1 91 ? 5.147 -2.594 4.594 1.00 95.94 91 HIS A C 1
ATOM 728 O O . HIS A 1 91 ? 5.319 -3.137 5.683 1.00 95.94 91 HIS A O 1
ATOM 734 N N . LEU A 1 92 ? 4.058 -2.809 3.850 1.00 97.75 92 LEU A N 1
ATOM 735 C CA . LEU A 1 92 ? 2.972 -3.727 4.217 1.00 97.75 92 LEU A CA 1
ATOM 736 C C . LEU A 1 92 ? 2.664 -4.680 3.054 1.00 97.75 92 LEU A C 1
ATOM 738 O O . LEU A 1 92 ? 2.395 -4.229 1.945 1.00 97.75 92 LEU A O 1
ATOM 742 N N . CYS A 1 93 ? 2.709 -5.995 3.280 1.00 97.94 93 CYS A N 1
ATOM 743 C CA . CYS A 1 93 ? 2.510 -6.992 2.219 1.00 97.94 93 CYS A CA 1
ATOM 744 C C . CYS A 1 93 ? 1.017 -7.155 1.895 1.00 97.94 93 CYS A C 1
ATOM 746 O O . CYS A 1 93 ? 0.296 -7.818 2.638 1.00 97.94 93 CYS A O 1
ATOM 748 N N . LEU A 1 94 ? 0.555 -6.576 0.787 1.00 97.81 94 LEU A N 1
ATOM 749 C CA . LEU A 1 94 ? -0.849 -6.631 0.354 1.00 97.81 94 LEU A CA 1
ATOM 750 C C . LEU A 1 94 ? -1.091 -7.619 -0.790 1.00 97.81 94 LEU A C 1
ATOM 752 O O . LEU A 1 94 ? -2.210 -8.082 -0.987 1.00 97.81 94 LEU A O 1
ATOM 756 N N . GLU A 1 95 ? -0.044 -7.966 -1.537 1.00 96.31 95 GLU A N 1
ATOM 757 C CA . GLU A 1 95 ? -0.080 -9.015 -2.554 1.00 96.31 95 GLU A CA 1
ATOM 758 C C . GLU A 1 95 ? 1.103 -9.968 -2.361 1.00 96.31 95 GLU A C 1
ATOM 760 O O . GLU A 1 95 ? 2.015 -9.719 -1.570 1.00 96.31 95 GLU A O 1
ATOM 765 N N . LYS A 1 96 ? 1.087 -11.100 -3.073 1.00 95.69 96 LYS A N 1
ATOM 766 C CA . LYS A 1 96 ? 2.167 -12.088 -3.002 1.00 95.69 96 LYS A CA 1
ATOM 767 C C . LYS A 1 96 ? 3.492 -11.417 -3.365 1.00 95.69 96 LYS A C 1
ATOM 769 O O . LYS A 1 96 ? 3.667 -10.985 -4.501 1.00 95.69 96 LYS A O 1
ATOM 774 N N . ASN A 1 97 ? 4.429 -11.381 -2.423 1.00 95.38 97 ASN A N 1
ATOM 775 C CA . ASN A 1 97 ? 5.796 -10.967 -2.702 1.00 95.38 97 ASN A CA 1
ATOM 776 C C . ASN A 1 97 ? 6.508 -12.048 -3.510 1.00 95.38 97 ASN A C 1
ATOM 778 O O . ASN A 1 97 ? 6.613 -13.185 -3.052 1.00 95.38 97 ASN A O 1
ATOM 782 N N . LEU A 1 98 ? 6.991 -11.719 -4.703 1.00 94.38 98 LEU A N 1
ATOM 783 C CA . LEU A 1 98 ? 7.531 -12.730 -5.602 1.00 94.38 98 LEU A CA 1
ATOM 784 C C . LEU A 1 98 ? 9.045 -12.846 -5.477 1.00 94.38 98 LEU A C 1
ATOM 786 O O . LEU A 1 98 ? 9.550 -13.944 -5.671 1.00 94.38 98 LEU A O 1
ATOM 790 N N . GLY A 1 99 ? 9.755 -11.798 -5.065 1.00 91.62 99 GLY A N 1
ATOM 791 C CA . GLY A 1 99 ? 11.216 -11.814 -4.965 1.00 91.62 99 GLY A CA 1
ATOM 792 C C . GLY A 1 99 ? 11.849 -11.389 -6.285 1.00 91.62 99 GLY A C 1
ATOM 793 O O . GLY A 1 99 ? 12.731 -12.062 -6.823 1.00 91.62 99 GLY A O 1
ATOM 794 N N . GLY A 1 100 ? 11.330 -10.299 -6.853 1.00 90.00 100 GLY A N 1
ATOM 795 C CA . GLY A 1 100 ? 11.822 -9.721 -8.097 1.00 90.00 100 GLY A CA 1
ATOM 796 C C . GLY A 1 100 ? 11.550 -10.571 -9.353 1.00 90.00 100 GLY A C 1
ATOM 797 O O . GLY A 1 100 ? 10.630 -11.395 -9.377 1.00 90.00 100 GLY A O 1
ATOM 798 N N . PRO A 1 101 ? 12.324 -10.361 -10.435 1.00 89.88 101 PRO A N 1
ATOM 799 C CA . PRO A 1 101 ? 12.042 -10.940 -11.756 1.00 89.88 101 PRO A CA 1
ATOM 800 C C . PRO A 1 101 ? 12.105 -12.471 -11.814 1.00 89.88 101 PRO A C 1
ATOM 802 O O . PRO A 1 101 ? 11.379 -13.081 -12.591 1.00 89.88 101 PRO A O 1
ATOM 805 N N . HIS A 1 102 ? 12.936 -13.103 -10.982 1.00 91.50 102 HIS A N 1
ATOM 806 C CA . HIS A 1 102 ? 13.078 -14.568 -10.938 1.00 91.50 102 HIS A CA 1
ATOM 807 C C . HIS A 1 102 ? 12.094 -15.251 -9.996 1.00 91.50 102 HIS A C 1
ATOM 809 O O . HIS A 1 102 ? 12.131 -16.468 -9.851 1.00 91.50 102 HIS A O 1
ATOM 815 N N . CYS A 1 103 ? 11.222 -14.480 -9.348 1.00 92.81 103 CYS A N 1
ATOM 816 C CA . CYS A 1 103 ? 10.233 -14.996 -8.414 1.00 92.81 103 CYS A CA 1
ATOM 817 C C . CYS A 1 103 ? 10.854 -15.896 -7.317 1.00 92.81 103 CYS A C 1
ATOM 819 O O . CYS A 1 103 ? 10.367 -16.999 -7.060 1.00 92.81 103 CYS A O 1
ATOM 821 N N . THR A 1 104 ? 11.941 -15.441 -6.684 1.00 94.25 104 THR A N 1
ATOM 822 C CA . THR A 1 104 ? 12.758 -16.249 -5.759 1.00 94.25 104 THR A CA 1
ATOM 823 C C . THR A 1 104 ? 12.138 -16.472 -4.382 1.00 94.25 104 THR A C 1
ATOM 825 O O . THR A 1 104 ? 12.579 -17.368 -3.664 1.00 94.25 104 THR A O 1
ATOM 828 N N . THR A 1 105 ? 11.121 -15.703 -3.985 1.00 95.94 105 THR A N 1
ATOM 829 C CA . THR A 1 105 ? 10.463 -15.881 -2.685 1.00 95.94 105 THR A CA 1
ATOM 830 C C . THR A 1 105 ? 9.721 -17.226 -2.670 1.00 95.94 105 THR A C 1
ATOM 832 O O . THR A 1 105 ? 8.843 -17.410 -3.514 1.00 95.94 105 THR A O 1
ATOM 835 N N . PRO A 1 106 ? 9.998 -18.159 -1.739 1.00 97.38 106 PRO A N 1
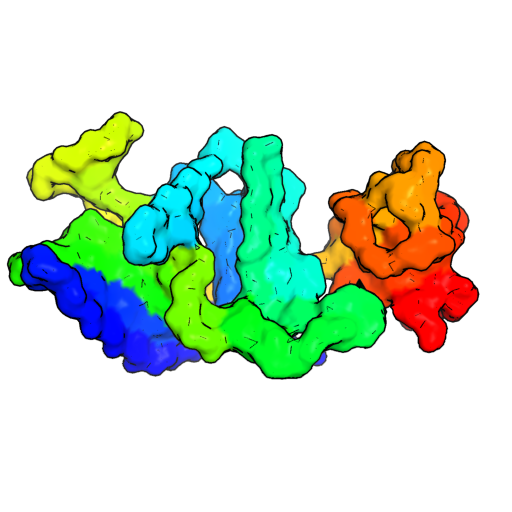ATOM 836 C CA . PRO A 1 106 ? 9.289 -19.442 -1.651 1.00 97.38 106 PRO A CA 1
ATOM 837 C C . PRO A 1 106 ? 7.792 -19.271 -1.371 1.00 97.38 106 PRO A C 1
ATOM 839 O O . PRO A 1 106 ? 7.425 -18.358 -0.636 1.00 97.38 106 PRO A O 1
ATOM 842 N N . ILE A 1 107 ? 6.939 -20.156 -1.905 1.00 96.69 107 ILE A N 1
ATOM 843 C CA . ILE A 1 107 ? 5.465 -20.063 -1.802 1.00 96.69 107 ILE A CA 1
ATOM 844 C C . ILE A 1 107 ? 5.001 -19.912 -0.348 1.00 96.69 107 ILE A C 1
ATOM 846 O O . ILE A 1 107 ? 4.294 -18.952 -0.049 1.00 96.69 107 ILE A O 1
ATOM 850 N N . GLU A 1 108 ? 5.474 -20.780 0.548 1.00 97.00 108 GLU A N 1
ATOM 851 C CA . GLU A 1 108 ? 5.141 -20.745 1.981 1.00 97.00 108 GLU A CA 1
ATOM 852 C C . GLU A 1 108 ? 5.464 -19.384 2.613 1.00 97.00 108 GLU A C 1
ATOM 854 O O . GLU A 1 108 ? 4.697 -18.839 3.404 1.00 97.00 108 GLU A O 1
ATOM 859 N N . LEU A 1 109 ? 6.584 -18.773 2.214 1.00 97.44 109 LEU A N 1
ATOM 860 C CA . LEU A 1 109 ? 6.977 -17.458 2.705 1.00 97.44 109 LEU A CA 1
ATOM 861 C C . LEU A 1 109 ? 6.091 -16.342 2.134 1.00 97.44 109 LEU A C 1
ATOM 863 O O . LEU A 1 109 ? 5.834 -15.360 2.832 1.00 97.44 109 LEU A O 1
ATOM 867 N N . ARG A 1 110 ? 5.598 -16.481 0.895 1.00 97.38 110 ARG A N 1
ATOM 868 C CA . ARG A 1 110 ? 4.619 -15.539 0.317 1.00 97.38 110 ARG A CA 1
ATOM 869 C C . ARG A 1 110 ? 3.326 -15.565 1.117 1.00 97.38 110 ARG A C 1
ATOM 871 O O . ARG A 1 110 ? 2.808 -14.506 1.450 1.00 97.38 110 ARG A O 1
ATOM 878 N N . GLU A 1 111 ? 2.838 -16.762 1.429 1.00 96.81 111 GLU A N 1
ATOM 879 C CA . GLU A 1 111 ? 1.618 -16.973 2.212 1.00 96.81 111 GLU A CA 1
ATOM 880 C C . GLU A 1 111 ? 1.779 -16.444 3.633 1.00 96.81 111 GLU A C 1
ATOM 882 O O . GLU A 1 111 ? 0.922 -15.700 4.103 1.00 96.81 111 GLU A O 1
ATOM 887 N N . LYS A 1 112 ? 2.921 -16.724 4.277 1.00 97.81 112 LYS A N 1
ATOM 888 C CA . LYS A 1 112 ? 3.225 -16.200 5.611 1.00 97.81 112 LYS A CA 1
ATOM 889 C C . LYS A 1 112 ? 3.196 -14.669 5.644 1.00 97.81 112 LYS A C 1
ATOM 891 O O . LYS A 1 112 ? 2.634 -14.094 6.569 1.00 97.81 112 LYS A O 1
ATOM 896 N N . ARG A 1 113 ? 3.823 -14.008 4.664 1.00 97.62 113 ARG A N 1
ATOM 897 C CA . ARG A 1 113 ? 3.962 -12.539 4.612 1.00 97.62 113 ARG A CA 1
ATOM 898 C C . ARG A 1 113 ? 2.657 -11.823 4.289 1.00 97.62 113 ARG A C 1
ATOM 900 O O . ARG A 1 113 ? 2.446 -10.724 4.795 1.00 97.62 113 ARG A O 1
ATOM 907 N N . LEU A 1 114 ? 1.834 -12.417 3.430 1.00 97.88 114 LEU A N 1
ATOM 908 C CA . LEU A 1 114 ? 0.638 -11.793 2.880 1.00 97.88 114 LEU A CA 1
ATOM 909 C C . LEU A 1 114 ? -0.361 -11.419 3.978 1.00 97.88 114 LEU A C 1
ATOM 911 O O . LEU A 1 114 ? -0.615 -12.203 4.893 1.00 97.88 114 LEU A O 1
ATOM 915 N N . LEU A 1 115 ? -0.953 -10.231 3.858 1.00 98.19 115 LEU A N 1
ATOM 916 C CA . LEU A 1 115 ? -2.080 -9.810 4.677 1.00 98.19 115 LEU A CA 1
ATOM 917 C C . LEU A 1 115 ? -3.222 -10.839 4.598 1.00 98.19 115 LEU A C 1
ATOM 919 O O . LEU A 1 115 ? -3.751 -11.111 3.523 1.00 98.19 115 LEU A O 1
ATOM 923 N N . SER A 1 116 ? -3.624 -11.384 5.745 1.00 98.12 116 SER A N 1
ATOM 924 C CA . SER A 1 116 ? -4.652 -12.431 5.834 1.00 98.12 116 SER A CA 1
ATOM 925 C C . SER A 1 116 ? -5.905 -11.979 6.582 1.00 98.12 116 SER A C 1
ATOM 927 O O . SER A 1 116 ? -6.995 -12.477 6.311 1.00 98.12 116 SER A O 1
ATOM 929 N N . ARG A 1 117 ? -5.769 -11.005 7.489 1.00 98.56 117 ARG A N 1
ATOM 930 C CA . ARG A 1 117 ? -6.876 -10.433 8.258 1.00 98.56 117 ARG A CA 1
ATOM 931 C C . ARG A 1 117 ? -6.688 -8.929 8.417 1.00 98.56 117 ARG A C 1
ATOM 933 O O . ARG A 1 117 ? -5.571 -8.458 8.631 1.00 98.56 117 ARG A O 1
ATOM 940 N N . ALA A 1 118 ? -7.789 -8.194 8.353 1.00 98.81 118 ALA A N 1
ATOM 941 C CA . ALA A 1 118 ? -7.854 -6.781 8.683 1.00 98.81 118 ALA A CA 1
ATOM 942 C C . ALA A 1 118 ? -9.170 -6.498 9.413 1.00 98.81 118 ALA A C 1
ATOM 944 O O . ALA A 1 118 ? -10.188 -7.118 9.101 1.00 98.81 118 ALA A O 1
ATOM 945 N N . ALA A 1 119 ? -9.139 -5.611 10.404 1.00 98.81 119 ALA A N 1
ATOM 946 C CA . ALA A 1 119 ? -10.318 -5.281 11.194 1.00 98.81 119 ALA A CA 1
ATOM 947 C C . ALA A 1 119 ? -10.295 -3.831 11.666 1.00 98.81 119 ALA A C 1
ATOM 949 O O . ALA A 1 119 ? -9.250 -3.344 12.107 1.00 98.81 119 ALA A O 1
ATOM 950 N N . LEU A 1 120 ? -11.455 -3.174 11.630 1.00 98.88 120 LEU A N 1
ATOM 951 C CA . LEU A 1 120 ? -11.680 -1.987 12.451 1.00 98.88 120 LEU A CA 1
ATOM 952 C C . LEU A 1 120 ? -11.779 -2.460 13.899 1.00 98.88 120 LEU A C 1
ATOM 954 O O . LEU A 1 120 ? -12.440 -3.461 14.174 1.00 98.88 120 LEU A O 1
ATOM 958 N N . TYR A 1 121 ? -11.116 -1.768 14.819 1.00 98.44 121 TYR A N 1
ATOM 959 C CA . TYR A 1 121 ? -11.202 -2.084 16.234 1.00 98.44 121 TYR A CA 1
ATOM 960 C C . TYR A 1 121 ? -11.723 -0.922 17.059 1.00 98.44 121 TYR A C 1
ATOM 962 O O . TYR A 1 121 ? -11.492 0.249 16.750 1.00 98.44 121 TYR A O 1
ATOM 970 N N . ARG A 1 122 ? -12.349 -1.277 18.182 1.00 97.94 122 ARG A N 1
ATOM 971 C CA . ARG A 1 122 ? -12.641 -0.364 19.285 1.00 97.94 122 ARG A CA 1
ATOM 972 C C . ARG A 1 122 ? -12.166 -0.966 20.593 1.00 97.94 122 ARG A C 1
ATOM 974 O O . ARG A 1 122 ? -12.387 -2.144 20.857 1.00 97.94 122 ARG A O 1
ATOM 981 N N . ARG A 1 123 ? -11.528 -0.159 21.436 1.00 96.69 123 ARG A N 1
ATOM 982 C CA . ARG A 1 123 ? -11.180 -0.551 22.808 1.00 96.69 123 ARG A CA 1
ATOM 983 C C . ARG A 1 123 ? -12.240 -0.024 23.756 1.00 96.69 123 ARG A C 1
ATOM 985 O O . ARG A 1 123 ? -12.398 1.186 23.889 1.00 96.69 123 ARG A O 1
ATOM 992 N N . LEU A 1 124 ? -12.946 -0.933 24.407 1.00 97.00 124 LEU A N 1
ATOM 993 C CA . LEU A 1 124 ? -13.943 -0.663 25.427 1.00 97.00 124 LEU A CA 1
ATOM 994 C C . LEU A 1 124 ? -13.305 -0.733 26.818 1.00 97.00 124 LEU A C 1
ATOM 996 O O . LEU A 1 124 ? -12.508 -1.633 27.105 1.00 97.00 124 LEU A O 1
ATOM 1000 N N . ASN A 1 125 ? -13.678 0.195 27.693 1.00 94.50 125 ASN A N 1
ATOM 1001 C CA . ASN A 1 125 ? -13.374 0.105 29.122 1.00 94.50 125 ASN A CA 1
ATOM 1002 C C . ASN A 1 125 ? -14.232 -0.996 29.805 1.00 94.50 125 ASN A C 1
ATOM 1004 O O . ASN A 1 125 ? -15.069 -1.615 29.139 1.00 94.50 125 ASN A O 1
ATOM 1008 N N . PRO A 1 126 ? -14.034 -1.288 31.107 1.00 95.94 126 PRO A N 1
ATOM 1009 C CA . PRO A 1 126 ? -14.833 -2.290 31.824 1.00 95.94 126 PRO A CA 1
ATOM 1010 C C . PRO A 1 126 ? -16.345 -2.021 31.798 1.00 95.94 126 PRO A C 1
ATOM 1012 O O . PRO A 1 126 ? -17.134 -2.960 31.832 1.00 95.94 126 PRO A O 1
ATOM 1015 N N . GLU A 1 127 ? -16.750 -0.755 31.674 1.00 94.00 127 GLU A N 1
ATOM 1016 C CA . GLU A 1 127 ? -18.150 -0.330 31.573 1.00 94.00 127 GLU A CA 1
ATOM 1017 C C . GLU A 1 127 ? -18.740 -0.482 30.155 1.00 94.00 127 GLU A C 1
ATOM 1019 O O . GLU A 1 127 ? -19.895 -0.127 29.929 1.00 94.00 127 GLU A O 1
ATOM 1024 N N . GLY A 1 128 ? -17.969 -0.985 29.183 1.00 93.50 128 GLY A N 1
ATOM 1025 C CA . GLY A 1 128 ? -18.422 -1.192 27.801 1.00 93.50 128 GLY A CA 1
ATOM 1026 C C . GLY A 1 128 ? -18.403 0.064 26.921 1.00 93.50 128 GLY A C 1
ATOM 1027 O O . GLY A 1 128 ? -18.898 0.045 25.799 1.00 93.50 128 GLY A O 1
ATOM 1028 N N . VAL A 1 129 ? -17.814 1.162 27.393 1.00 92.88 129 VAL A N 1
ATOM 1029 C CA . VAL A 1 129 ? -17.699 2.427 26.658 1.00 92.88 129 VAL A CA 1
ATOM 1030 C C . VAL A 1 129 ? -16.432 2.426 25.808 1.00 92.88 129 VAL A C 1
ATOM 1032 O O . VAL A 1 129 ? -15.331 2.245 26.332 1.00 92.88 129 VAL A O 1
ATOM 1035 N N . ALA A 1 130 ? -16.570 2.688 24.507 1.00 95.25 130 ALA A N 1
ATOM 1036 C CA . ALA A 1 130 ? -15.439 2.819 23.589 1.00 95.25 130 ALA A CA 1
ATOM 1037 C C . ALA A 1 130 ? -14.566 4.035 23.933 1.00 95.25 130 ALA A C 1
ATOM 1039 O O . ALA A 1 130 ? -15.084 5.125 24.171 1.00 95.25 130 ALA A O 1
ATOM 1040 N N . LYS A 1 131 ? -13.245 3.828 23.972 1.00 94.38 131 LYS A N 1
ATOM 1041 C CA . LYS A 1 131 ? -12.219 4.817 24.353 1.00 94.38 131 LYS A CA 1
ATOM 1042 C C . LYS A 1 131 ? -11.123 5.026 23.308 1.00 94.38 131 LYS A C 1
ATOM 1044 O O . LYS A 1 131 ? -10.359 5.976 23.425 1.00 94.38 131 LYS A O 1
ATOM 1049 N N . SER A 1 132 ? -10.998 4.134 22.330 1.00 95.00 132 SER A N 1
ATOM 1050 C CA . SER A 1 132 ? -10.008 4.227 21.252 1.00 95.00 132 SER A CA 1
ATOM 1051 C C . SER A 1 132 ? -10.495 3.434 20.045 1.00 95.00 132 SER A C 1
ATOM 1053 O O . SER A 1 132 ? -11.139 2.395 20.216 1.00 95.00 132 SER A O 1
ATOM 1055 N N . TRP A 1 133 ? -10.164 3.925 18.853 1.00 98.12 133 TRP A N 1
ATOM 1056 C CA . TRP A 1 133 ? -10.559 3.386 17.558 1.00 98.12 133 TRP A CA 1
ATOM 1057 C C . TRP A 1 133 ? -9.324 3.234 16.676 1.00 98.12 133 TRP A C 1
ATOM 1059 O O . TRP A 1 133 ? -8.363 3.996 16.793 1.00 98.12 133 TRP A O 1
ATOM 1069 N N . GLY A 1 134 ? -9.344 2.256 15.783 1.00 98.44 134 GLY A N 1
ATOM 1070 C CA . GLY A 1 134 ? -8.266 2.083 14.824 1.00 98.44 134 GLY A CA 1
ATOM 1071 C C . GLY A 1 134 ? -8.513 0.935 13.866 1.00 98.44 134 GLY A C 1
ATOM 1072 O O . GLY A 1 134 ? -9.601 0.363 13.820 1.00 98.44 134 GLY A O 1
ATOM 1073 N N . ILE A 1 135 ? -7.481 0.587 13.112 1.00 98.81 135 ILE A N 1
ATOM 1074 C CA . ILE A 1 135 ? -7.473 -0.551 12.197 1.00 98.81 135 ILE A CA 1
ATOM 1075 C C . ILE A 1 135 ? -6.275 -1.421 12.537 1.00 98.81 135 ILE A C 1
ATOM 1077 O O . ILE A 1 135 ? -5.179 -0.912 12.752 1.00 98.81 135 ILE A O 1
ATOM 1081 N N . GLN A 1 136 ? -6.471 -2.732 12.585 1.00 98.50 136 GLN A N 1
ATOM 1082 C CA . GLN A 1 136 ? -5.401 -3.694 12.811 1.00 98.50 136 GLN A CA 1
ATOM 1083 C C . GLN A 1 136 ? -5.279 -4.636 11.616 1.00 98.50 136 GLN A C 1
ATOM 1085 O O . GLN A 1 136 ? -6.278 -5.111 11.079 1.00 98.50 136 GLN A O 1
ATOM 1090 N N . PHE A 1 137 ? -4.036 -4.922 11.235 1.00 98.56 137 PHE A N 1
ATOM 1091 C CA . PHE A 1 137 ? -3.680 -5.825 10.146 1.00 98.56 137 PHE A CA 1
ATOM 1092 C C . PHE A 1 137 ? -2.867 -7.014 10.669 1.00 98.56 137 PHE A C 1
ATOM 1094 O O . PHE A 1 137 ? -2.017 -6.838 11.549 1.00 98.56 137 PHE A O 1
ATOM 1101 N N . TRP A 1 138 ? -3.092 -8.203 10.104 1.00 98.44 138 TRP A N 1
ATOM 1102 C CA . TRP A 1 138 ? -2.348 -9.427 10.417 1.00 98.44 138 TRP A CA 1
ATOM 1103 C C . TRP A 1 138 ? -1.946 -10.194 9.157 1.00 98.44 138 TRP A C 1
ATOM 1105 O O . TRP A 1 138 ? -2.658 -10.171 8.151 1.00 98.44 138 TRP A O 1
ATOM 1115 N N . ASN A 1 139 ? -0.826 -10.911 9.223 1.00 98.12 139 ASN A N 1
ATOM 1116 C CA . ASN A 1 139 ? -0.326 -11.735 8.121 1.00 98.12 139 ASN A CA 1
ATOM 1117 C C . ASN A 1 139 ? -0.864 -13.175 8.145 1.00 98.12 139 ASN A C 1
ATOM 1119 O O . ASN A 1 139 ? -1.628 -13.552 9.034 1.00 98.12 139 ASN A O 1
ATOM 1123 N N . GLY A 1 140 ? -0.459 -14.004 7.183 1.00 97.44 140 GLY A N 1
ATOM 1124 C CA . GLY A 1 140 ? -0.853 -15.415 7.086 1.00 97.44 140 GLY A CA 1
ATOM 1125 C C . GLY A 1 140 ? -0.481 -16.286 8.291 1.00 97.44 140 GLY A C 1
ATOM 1126 O O . GLY A 1 140 ? -1.102 -17.324 8.490 1.00 97.44 140 GLY A O 1
ATOM 1127 N N . ALA A 1 141 ? 0.469 -15.860 9.129 1.00 97.62 141 ALA A N 1
ATOM 1128 C CA . ALA A 1 141 ? 0.805 -16.523 10.393 1.00 97.62 141 ALA A CA 1
ATOM 1129 C C . ALA A 1 141 ? 0.033 -15.980 11.611 1.00 97.62 141 ALA A C 1
ATOM 1131 O O . ALA A 1 141 ? 0.273 -16.425 12.731 1.00 97.62 141 ALA A O 1
ATOM 1132 N N . GLY A 1 142 ? -0.877 -15.021 11.422 1.00 96.81 142 GLY A N 1
ATOM 1133 C CA . GLY A 1 142 ? -1.606 -14.375 12.516 1.00 96.81 142 GLY A CA 1
ATOM 1134 C C . GLY A 1 142 ? -0.770 -13.366 13.309 1.00 96.81 142 GLY A C 1
ATOM 1135 O O . GLY A 1 142 ? -1.201 -12.913 14.368 1.00 96.81 142 GLY A O 1
ATOM 1136 N N . GLU A 1 143 ? 0.406 -12.981 12.811 1.00 96.69 143 GLU A N 1
ATOM 1137 C CA . GLU A 1 143 ? 1.263 -11.969 13.433 1.00 96.69 143 GLU A CA 1
ATOM 1138 C C . GLU A 1 143 ? 0.698 -10.568 13.130 1.00 96.69 143 GLU A C 1
ATOM 1140 O O . GLU A 1 143 ? 0.288 -10.287 11.998 1.00 96.69 143 GLU A O 1
ATOM 1145 N N . LYS A 1 144 ? 0.675 -9.674 14.130 1.00 96.19 144 LYS A N 1
ATOM 1146 C CA . LYS A 1 144 ? 0.276 -8.269 13.942 1.00 96.19 144 LYS A CA 1
ATOM 1147 C C . LYS A 1 144 ? 1.299 -7.566 13.049 1.00 96.19 144 LYS A C 1
ATOM 1149 O O . LYS A 1 144 ? 2.484 -7.551 13.361 1.00 96.19 144 LYS A O 1
ATOM 1154 N N . LEU A 1 145 ? 0.831 -6.971 11.954 1.00 96.19 145 LEU A N 1
ATOM 1155 C CA . LEU A 1 145 ? 1.683 -6.266 10.995 1.00 96.19 145 LEU A CA 1
ATOM 1156 C C . LEU A 1 145 ? 1.747 -4.768 11.281 1.00 96.19 145 LEU A C 1
ATOM 1158 O O . LEU A 1 145 ? 2.822 -4.206 11.459 1.00 96.19 145 LEU A O 1
ATOM 1162 N N . MET A 1 146 ? 0.584 -4.125 11.302 1.00 97.62 146 MET A N 1
ATOM 1163 C CA . MET A 1 146 ? 0.461 -2.674 11.354 1.00 97.62 146 MET A CA 1
ATOM 1164 C C . MET A 1 146 ? -0.851 -2.306 12.033 1.00 97.62 146 MET A C 1
ATOM 1166 O O . MET A 1 146 ? -1.856 -3.011 11.890 1.00 97.62 146 MET A O 1
ATOM 1170 N N . THR A 1 147 ? -0.830 -1.197 12.750 1.00 98.12 147 THR A N 1
ATOM 1171 C CA . THR A 1 147 ? -1.991 -0.553 13.349 1.00 98.12 147 THR A CA 1
ATOM 1172 C C . THR A 1 147 ? -2.141 0.822 12.709 1.00 98.12 147 THR A C 1
ATOM 1174 O O . THR A 1 147 ? -1.148 1.506 12.493 1.00 98.12 147 THR A O 1
ATOM 1177 N N . ILE A 1 148 ? -3.360 1.235 12.381 1.00 98.31 148 ILE A N 1
ATOM 1178 C CA . ILE A 1 148 ? -3.660 2.634 12.062 1.00 98.31 148 ILE A CA 1
ATOM 1179 C C . ILE A 1 148 ? -4.495 3.170 13.210 1.00 98.31 148 ILE A C 1
ATOM 1181 O O . ILE A 1 148 ? -5.569 2.632 13.489 1.00 98.31 148 ILE A O 1
ATOM 1185 N N . PHE A 1 149 ? -3.997 4.198 13.882 1.00 97.75 149 PHE A N 1
ATOM 1186 C CA . PHE A 1 149 ? -4.746 4.908 14.904 1.00 97.75 149 PHE A CA 1
ATOM 1187 C C . PHE A 1 149 ? -5.644 5.933 14.218 1.00 97.75 149 PHE A C 1
ATOM 1189 O O . PHE A 1 149 ? -5.183 6.717 13.387 1.00 97.75 149 PHE A O 1
ATOM 1196 N N . LEU A 1 150 ? -6.937 5.869 14.527 1.00 97.88 150 LEU A N 1
ATOM 1197 C CA . LEU A 1 150 ? -7.942 6.790 14.004 1.00 97.88 150 LEU A CA 1
ATOM 1198 C C . LEU A 1 150 ? -8.218 7.898 15.034 1.00 97.88 150 LEU A C 1
ATOM 1200 O O . LEU A 1 150 ? -7.937 7.695 16.222 1.00 97.88 150 LEU A O 1
ATOM 1204 N N . PRO A 1 151 ? -8.797 9.040 14.615 1.00 96.31 151 PRO A N 1
ATOM 1205 C CA . PRO A 1 151 ? -9.069 10.152 15.517 1.00 96.31 151 PRO A CA 1
ATOM 1206 C C . PRO A 1 151 ? -9.836 9.729 16.775 1.00 96.31 151 PRO A C 1
ATOM 1208 O O . PRO A 1 151 ? -10.833 9.004 16.713 1.00 96.31 151 PRO A O 1
ATOM 1211 N N . ASN A 1 152 ? -9.375 10.203 17.934 1.00 95.25 152 ASN A N 1
ATOM 1212 C CA . ASN A 1 152 ? -9.953 9.866 19.229 1.00 95.25 152 ASN A CA 1
ATOM 1213 C C . ASN A 1 152 ? -10.712 11.070 19.823 1.00 95.25 152 ASN A C 1
ATOM 1215 O O . ASN A 1 152 ? -10.082 12.082 20.130 1.00 95.25 152 ASN A O 1
ATOM 1219 N N . PRO A 1 153 ? -12.035 10.967 20.063 1.00 95.00 153 PRO A N 1
ATOM 1220 C CA . PRO A 1 153 ? -12.839 12.003 20.720 1.00 95.00 153 PRO A CA 1
ATOM 1221 C C . PRO A 1 153 ? -12.328 12.457 22.085 1.00 95.00 153 PRO A C 1
ATOM 1223 O O . PRO A 1 153 ? -12.660 13.554 22.524 1.00 95.00 153 PRO A O 1
ATOM 1226 N N . PHE A 1 154 ? -11.575 11.606 22.784 1.00 93.12 154 PHE A N 1
ATOM 1227 C CA . PHE A 1 154 ? -11.049 11.903 24.111 1.00 93.12 154 PHE A CA 1
ATOM 1228 C C . PHE A 1 154 ? -9.641 12.505 24.086 1.00 93.12 154 PHE A C 1
ATOM 1230 O O . PHE A 1 154 ? -9.102 12.712 25.161 1.00 93.12 154 PHE A O 1
ATOM 1237 N N . LEU A 1 155 ? -9.034 12.769 22.925 1.00 89.88 155 LEU A N 1
ATOM 1238 C CA . LEU A 1 155 ? -7.725 13.431 22.844 1.00 89.88 155 LEU A CA 1
ATOM 1239 C C . LEU A 1 155 ? -7.884 14.888 22.388 1.00 89.88 155 LEU A C 1
ATOM 1241 O O . LEU A 1 155 ? -8.568 15.152 21.393 1.00 89.88 155 LEU A O 1
ATOM 1245 N N . GLY A 1 156 ? -7.285 15.813 23.141 1.00 84.44 156 GLY A N 1
ATOM 1246 C CA . GLY A 1 156 ? -7.162 17.240 22.825 1.00 84.44 156 GLY A CA 1
ATOM 1247 C C . GLY A 1 156 ? -6.049 17.533 21.813 1.00 84.44 156 GLY A C 1
ATOM 1248 O O . GLY A 1 156 ? -5.486 16.608 21.233 1.00 84.44 156 GLY A O 1
ATOM 1249 N N . GLU A 1 157 ? -5.756 18.817 21.582 1.00 76.44 157 GLU A N 1
ATOM 1250 C CA . GLU A 1 157 ? -4.719 19.259 20.628 1.00 76.44 157 GLU A CA 1
ATOM 1251 C C . GLU A 1 157 ? -3.298 18.881 21.082 1.00 76.44 157 GLU A C 1
ATOM 1253 O O . GLU A 1 157 ? -2.494 18.477 20.250 1.00 76.44 157 GLU A O 1
ATOM 1258 N N . ASP A 1 158 ? -3.026 18.900 22.390 1.00 77.44 158 ASP A N 1
ATOM 1259 C CA . ASP A 1 158 ? -1.723 18.555 22.981 1.00 77.44 158 ASP A CA 1
ATOM 1260 C C . ASP A 1 158 ? -1.670 17.099 23.503 1.00 77.44 158 ASP A C 1
ATOM 1262 O O . ASP A 1 158 ? -0.975 16.782 24.465 1.00 77.44 158 ASP A O 1
ATOM 1266 N N . GLU A 1 159 ? -2.457 16.200 22.897 1.00 74.44 159 GLU A N 1
ATOM 1267 C CA . GLU A 1 159 ? -2.667 14.808 23.348 1.00 74.44 159 GLU A CA 1
ATOM 1268 C C . GLU A 1 159 ? -3.290 14.676 24.756 1.00 74.44 159 GLU A C 1
ATOM 1270 O O . GLU A 1 159 ? -3.330 13.591 25.348 1.00 74.44 159 GLU A O 1
ATOM 1275 N N . ASP A 1 160 ? -3.862 15.764 25.282 1.00 80.12 160 ASP A N 1
ATOM 1276 C CA . ASP A 1 160 ? -4.565 15.778 26.562 1.00 80.12 160 ASP A CA 1
ATOM 1277 C C . ASP A 1 160 ? -5.725 14.788 26.565 1.00 80.12 160 ASP A C 1
ATOM 1279 O O . ASP A 1 160 ? -6.607 14.832 25.702 1.00 80.12 160 ASP A O 1
ATOM 1283 N N . TYR A 1 161 ? -5.822 13.959 27.602 1.00 85.00 161 TYR A N 1
ATOM 1284 C CA . TYR A 1 161 ? -6.998 13.114 27.755 1.00 85.00 161 TYR A CA 1
ATOM 1285 C C . TYR A 1 161 ? -8.190 13.918 28.300 1.00 85.00 161 TYR A C 1
ATOM 1287 O O . TYR A 1 161 ? -8.271 14.248 29.488 1.00 85.00 161 TYR A O 1
ATOM 1295 N N . LEU A 1 162 ? -9.145 14.222 27.424 1.00 81.38 162 LEU A N 1
ATOM 1296 C CA . LEU A 1 162 ? -10.332 15.011 27.711 1.00 81.38 162 LEU A CA 1
ATOM 1297 C C . LEU A 1 162 ? -11.337 14.237 28.586 1.00 81.38 162 LEU A C 1
ATOM 1299 O O . LEU A 1 162 ? -11.612 13.050 28.362 1.00 81.38 162 LEU A O 1
ATOM 1303 N N . PRO A 1 163 ? -11.979 14.903 29.565 1.00 82.25 163 PRO A N 1
ATOM 1304 C CA . PRO A 1 163 ? -13.093 14.314 30.295 1.00 82.25 163 PRO A CA 1
ATOM 1305 C C . PRO A 1 163 ? -14.285 14.087 29.358 1.00 82.25 163 PRO A C 1
ATOM 1307 O O . PRO A 1 163 ? -14.493 14.836 28.410 1.00 82.25 163 PRO A O 1
ATOM 1310 N N . VAL A 1 164 ? -15.147 13.115 29.680 1.00 82.25 164 VAL A N 1
ATOM 1311 C CA . VAL A 1 164 ? -16.279 12.700 28.819 1.00 82.25 164 VAL A CA 1
ATOM 1312 C C . VAL A 1 164 ? -17.164 13.866 28.362 1.00 82.25 164 VAL A C 1
ATOM 1314 O O . VAL A 1 164 ? -17.603 13.888 27.220 1.00 82.25 164 VAL A O 1
ATOM 1317 N N . LYS A 1 165 ? -17.395 14.864 29.22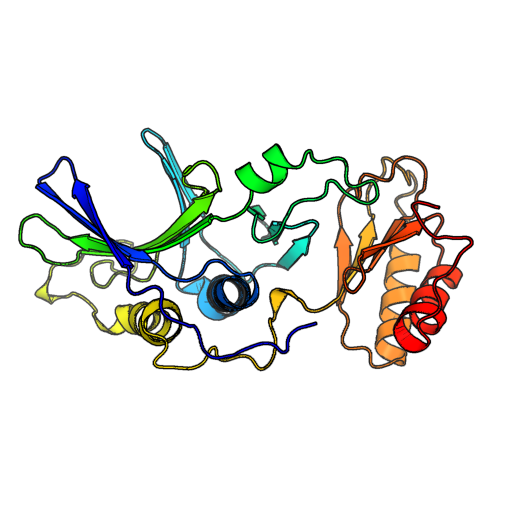4 1.00 86.94 165 LYS A N 1
ATOM 1318 C CA . LYS A 1 165 ? -18.217 16.046 28.902 1.00 86.94 165 LYS A CA 1
ATOM 1319 C C . LYS A 1 165 ? -17.594 16.978 27.854 1.00 86.94 165 LYS A C 1
ATOM 1321 O O . LYS A 1 165 ? 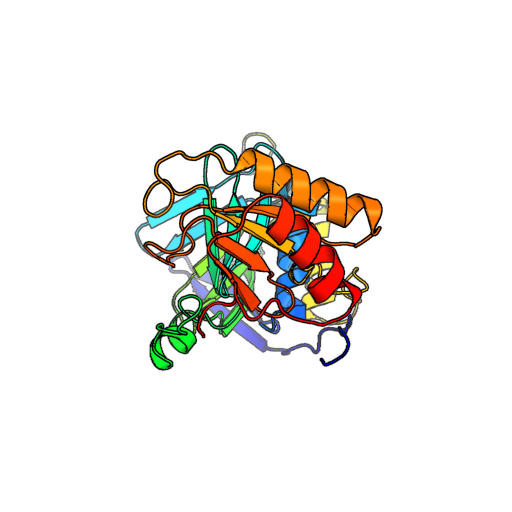-18.303 17.820 27.321 1.00 86.94 165 LYS A O 1
ATOM 1326 N N . LYS A 1 166 ? -16.287 16.861 27.613 1.00 89.19 166 LYS A N 1
ATOM 1327 C CA . LYS A 1 166 ? -15.528 17.625 26.617 1.00 89.19 166 LYS A CA 1
ATOM 1328 C C . LYS A 1 166 ? -15.134 16.770 25.406 1.00 89.19 166 LYS A C 1
ATOM 1330 O O . LYS A 1 166 ? -14.380 17.245 24.573 1.00 89.19 166 LYS A O 1
ATOM 1335 N N . ALA A 1 167 ? -15.597 15.520 25.325 1.00 91.12 167 ALA A N 1
ATOM 1336 C CA . ALA A 1 167 ? -15.236 14.637 24.224 1.00 91.12 167 ALA A CA 1
ATOM 1337 C C . ALA A 1 167 ? -15.816 15.141 22.893 1.00 91.12 167 ALA A C 1
ATOM 1339 O O . ALA A 1 167 ? -17.003 15.460 22.795 1.00 91.12 167 ALA A O 1
ATOM 1340 N N . GLU A 1 168 ? -14.983 15.162 21.857 1.00 93.12 168 GLU A N 1
ATOM 1341 C CA . GLU A 1 168 ? -15.325 15.671 20.530 1.00 93.12 168 GLU A CA 1
ATOM 1342 C C . GLU A 1 168 ? -15.728 14.525 19.599 1.00 93.12 168 GLU A C 1
ATOM 1344 O O . GLU A 1 168 ? -14.941 14.016 18.803 1.00 93.12 168 GLU A O 1
ATOM 1349 N N . PHE A 1 169 ? -16.979 14.074 19.704 1.00 94.25 169 PHE A N 1
ATOM 1350 C CA . PHE A 1 169 ? -17.466 12.918 18.938 1.00 94.25 169 PHE A CA 1
ATOM 1351 C C . PHE A 1 169 ? -17.512 13.134 17.418 1.00 94.25 169 PHE A C 1
ATOM 1353 O O . PHE A 1 169 ? -17.543 12.154 16.678 1.00 94.25 169 PHE A O 1
ATOM 1360 N N . SER A 1 170 ? -17.445 14.380 16.937 1.00 95.19 170 SER A N 1
ATOM 1361 C CA . SER A 1 170 ? -17.273 14.681 15.508 1.00 95.19 170 SER A CA 1
ATOM 1362 C C . SER A 1 170 ? -15.995 14.065 14.924 1.00 95.19 170 SER A C 1
ATOM 1364 O O . SER A 1 170 ? -15.978 13.738 13.740 1.00 95.19 170 SER A O 1
ATOM 1366 N N . LYS A 1 171 ? -14.964 13.811 15.748 1.00 95.44 171 LYS A N 1
ATOM 1367 C CA . LYS A 1 171 ? -13.738 13.104 15.339 1.00 95.44 171 LYS A CA 1
ATOM 1368 C C . LYS A 1 171 ? -14.011 11.679 14.831 1.00 95.44 171 LYS A C 1
ATOM 1370 O O . LYS A 1 171 ? -13.222 11.146 14.061 1.00 95.44 171 LYS A O 1
ATOM 1375 N N . LEU A 1 172 ? -15.145 11.067 15.187 1.00 97.62 172 LEU A N 1
ATOM 1376 C CA . LEU A 1 172 ? -15.508 9.728 14.707 1.00 97.62 172 LEU A CA 1
ATOM 1377 C C . LEU A 1 172 ? -1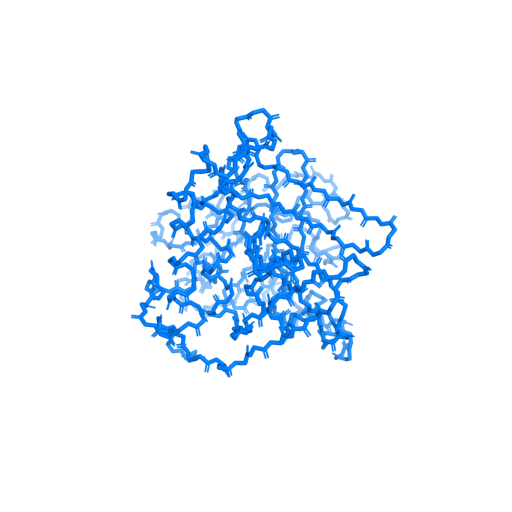6.004 9.693 13.257 1.00 97.62 172 LEU A C 1
ATOM 1379 O O . LEU A 1 172 ? -16.200 8.598 12.738 1.00 97.62 172 LEU A O 1
ATOM 1383 N N . ALA A 1 173 ? -16.177 10.836 12.583 1.00 98.06 173 ALA A N 1
ATOM 1384 C CA . ALA A 1 173 ? -16.691 10.879 11.212 1.00 98.06 173 ALA A CA 1
ATOM 1385 C C . ALA A 1 173 ? -15.908 9.961 10.253 1.00 98.06 173 ALA A C 1
ATOM 1387 O O . ALA A 1 173 ? -16.516 9.187 9.516 1.00 98.06 173 ALA A O 1
ATOM 1388 N N . LEU A 1 174 ? -14.570 9.980 10.327 1.00 98.25 174 LEU A N 1
ATOM 1389 C CA . LEU A 1 174 ? -13.722 9.099 9.520 1.00 98.25 174 LEU A CA 1
ATOM 1390 C C . LEU A 1 174 ? -13.940 7.620 9.876 1.00 98.25 174 LEU A C 1
ATOM 1392 O O . LEU A 1 174 ? -14.068 6.791 8.984 1.00 98.25 174 LEU A O 1
ATOM 1396 N N . TYR A 1 175 ? -14.015 7.270 11.164 1.00 98.56 175 TYR A N 1
ATOM 1397 C CA . TYR A 1 175 ? -14.263 5.887 11.587 1.00 98.56 175 TYR A CA 1
ATOM 1398 C C . TYR A 1 175 ? -15.601 5.357 11.053 1.00 98.56 175 TYR A C 1
ATOM 1400 O O . TYR A 1 175 ? -15.644 4.250 10.514 1.00 98.56 175 TYR A O 1
ATOM 1408 N N . GLU A 1 176 ? -16.675 6.140 11.179 1.00 98.56 176 GLU A N 1
ATOM 1409 C CA . GLU A 1 176 ? -18.009 5.727 10.733 1.00 98.56 176 GLU A CA 1
ATOM 1410 C C . GLU A 1 176 ? -18.068 5.569 9.209 1.00 98.56 176 GLU A C 1
ATOM 1412 O O . GLU A 1 176 ? -18.554 4.548 8.726 1.00 98.56 176 GLU A O 1
ATOM 1417 N N . GLU A 1 177 ? -17.478 6.495 8.445 1.00 98.62 177 GLU A N 1
ATOM 1418 C CA . GLU A 1 177 ? -17.400 6.379 6.983 1.00 98.62 177 GLU A CA 1
ATOM 1419 C C . GLU A 1 177 ? -16.635 5.119 6.548 1.00 98.62 177 GLU A C 1
ATOM 1421 O O . GLU A 1 177 ? -17.099 4.360 5.692 1.00 98.62 177 GLU A O 1
ATOM 1426 N N . LEU A 1 178 ? -15.480 4.842 7.164 1.00 98.75 178 LEU A N 1
ATOM 1427 C CA . LEU A 1 178 ? -14.720 3.623 6.878 1.00 98.75 178 LEU A CA 1
ATOM 1428 C C . LEU A 1 178 ? -15.524 2.367 7.234 1.00 98.75 178 LEU A C 1
ATOM 1430 O O . LEU A 1 178 ? -15.484 1.376 6.505 1.00 98.75 178 LEU A O 1
ATOM 1434 N N . ARG A 1 179 ? -16.269 2.390 8.339 1.00 98.69 179 ARG A N 1
ATOM 1435 C CA . ARG A 1 179 ? -17.097 1.260 8.759 1.00 98.69 179 ARG A CA 1
ATOM 1436 C C . ARG A 1 179 ? -18.252 1.013 7.786 1.00 98.69 179 ARG A C 1
ATOM 1438 O O . ARG A 1 179 ? -18.471 -0.138 7.410 1.00 98.69 179 ARG A O 1
ATOM 1445 N N . GLU A 1 180 ? -18.942 2.057 7.332 1.00 98.81 180 GLU A N 1
ATOM 1446 C CA . GLU A 1 180 ? -19.999 1.970 6.311 1.00 98.81 180 GLU A CA 1
ATOM 1447 C C . GLU A 1 180 ? -19.496 1.345 5.005 1.00 98.81 180 GLU A C 1
ATOM 1449 O O . GLU A 1 180 ? -20.168 0.486 4.429 1.00 98.81 180 GLU A O 1
ATOM 1454 N N . ILE A 1 181 ? -18.301 1.738 4.555 1.00 98.81 181 ILE A N 1
ATOM 1455 C CA . ILE A 1 181 ? -17.717 1.255 3.299 1.00 98.81 181 ILE A CA 1
ATOM 1456 C C . ILE A 1 181 ? -17.173 -0.169 3.455 1.00 98.81 181 ILE A C 1
ATOM 1458 O O . ILE A 1 181 ? -17.565 -1.074 2.721 1.00 98.81 181 ILE A O 1
ATOM 1462 N N . TYR A 1 182 ? -16.256 -0.381 4.401 1.00 98.69 182 TYR A N 1
ATOM 1463 C CA . TYR A 1 182 ? -15.404 -1.573 4.423 1.00 98.69 182 TYR A CA 1
ATOM 1464 C C . TYR A 1 182 ? -15.953 -2.705 5.290 1.00 98.69 182 TYR A C 1
ATOM 1466 O O . TYR A 1 182 ? -15.709 -3.872 4.992 1.00 98.69 182 TYR A O 1
ATOM 1474 N N . VAL A 1 183 ? -16.708 -2.392 6.344 1.00 98.69 183 VAL A N 1
ATOM 1475 C CA . VAL A 1 183 ? -17.271 -3.408 7.248 1.00 98.69 183 VAL A CA 1
ATOM 1476 C C . VAL A 1 183 ? -18.712 -3.726 6.872 1.00 98.69 183 VAL A C 1
ATOM 1478 O O . VAL A 1 183 ? -19.065 -4.896 6.746 1.00 98.69 183 VAL A O 1
ATOM 1481 N N . LEU A 1 184 ? -19.547 -2.699 6.694 1.00 98.56 184 LEU A N 1
ATOM 1482 C CA . LEU A 1 184 ? -20.980 -2.860 6.449 1.00 98.56 184 LEU A CA 1
ATOM 1483 C C . LEU A 1 184 ? -21.328 -3.015 4.966 1.00 98.56 184 LEU A C 1
ATOM 1485 O O . LEU A 1 184 ? -22.358 -3.614 4.659 1.00 98.56 184 LEU A O 1
ATOM 1489 N N . GLY A 1 185 ? -20.495 -2.496 4.058 1.00 98.12 185 GLY A N 1
ATOM 1490 C CA . GLY A 1 185 ? -20.753 -2.523 2.615 1.00 98.12 185 GLY A CA 1
ATOM 1491 C C . GLY A 1 185 ? -21.994 -1.722 2.203 1.00 98.12 185 GLY A C 1
ATOM 1492 O O . GLY A 1 185 ? -22.604 -2.017 1.179 1.00 98.12 185 GLY A O 1
ATOM 1493 N N . THR A 1 186 ? -22.407 -0.739 3.008 1.00 98.50 186 THR A N 1
ATOM 1494 C CA . THR A 1 186 ? -23.597 0.098 2.767 1.00 98.50 186 THR A CA 1
ATOM 1495 C C . THR A 1 186 ? -23.291 1.336 1.934 1.00 98.50 186 THR A C 1
ATOM 1497 O O . THR A 1 186 ? -24.210 2.019 1.484 1.00 98.50 186 THR A O 1
ATOM 1500 N N . ARG A 1 187 ? -22.007 1.622 1.710 1.00 98.44 187 ARG A N 1
ATOM 1501 C CA . ARG A 1 187 ? -21.519 2.732 0.895 1.00 98.44 187 ARG A CA 1
ATOM 1502 C C . ARG A 1 187 ? -20.418 2.230 -0.049 1.00 98.44 187 ARG A C 1
ATOM 1504 O O . ARG A 1 187 ? -19.627 1.383 0.365 1.00 98.44 187 ARG A O 1
ATOM 1511 N N . PRO A 1 188 ? -20.347 2.713 -1.303 1.00 98.38 188 PRO A N 1
ATOM 1512 C CA . PRO A 1 188 ? -19.308 2.276 -2.224 1.00 98.38 188 PRO A CA 1
ATOM 1513 C C . PRO A 1 188 ? -17.943 2.862 -1.846 1.00 98.38 188 PRO A C 1
ATOM 1515 O O . PRO A 1 188 ? -17.845 3.969 -1.312 1.00 98.38 188 PRO A O 1
ATOM 1518 N N . ILE A 1 189 ? -16.882 2.142 -2.202 1.00 98.44 189 ILE A N 1
ATOM 1519 C CA . ILE A 1 189 ? -15.514 2.655 -2.233 1.00 98.44 189 ILE A CA 1
ATOM 1520 C C . ILE A 1 189 ? -15.468 3.857 -3.201 1.00 98.44 189 ILE A C 1
ATOM 1522 O O . ILE A 1 189 ? -15.871 3.710 -4.358 1.00 98.44 189 ILE A O 1
ATOM 1526 N N . PRO A 1 190 ? -14.956 5.034 -2.786 1.00 96.94 190 PRO A N 1
ATOM 1527 C CA . PRO A 1 190 ? -15.044 6.281 -3.554 1.00 96.94 190 PRO A CA 1
ATOM 1528 C C . PRO A 1 190 ? -13.981 6.392 -4.666 1.00 96.94 190 PRO A C 1
ATOM 1530 O O . PRO A 1 190 ? -13.363 7.437 -4.852 1.00 96.94 190 PRO A O 1
ATOM 1533 N N . PHE A 1 191 ? -13.750 5.313 -5.416 1.00 96.62 191 PHE A N 1
ATOM 1534 C CA . PHE A 1 191 ? -12.809 5.268 -6.537 1.00 96.62 191 PHE A CA 1
ATOM 1535 C C . PHE A 1 191 ? -13.385 4.444 -7.680 1.00 96.62 191 PHE A C 1
ATOM 1537 O O . PHE A 1 191 ? -14.009 3.424 -7.430 1.00 96.62 191 PHE A O 1
ATOM 1544 N N . ASN A 1 192 ? -13.143 4.828 -8.932 1.00 95.00 192 ASN A N 1
ATOM 1545 C CA . ASN A 1 192 ? -13.585 4.040 -10.096 1.00 95.00 192 ASN A CA 1
ATOM 1546 C C . ASN A 1 192 ? -12.616 2.895 -10.447 1.00 95.00 192 ASN A C 1
ATOM 1548 O O . ASN A 1 192 ? -12.940 2.013 -11.234 1.00 95.00 192 ASN A O 1
ATOM 1552 N N . SER A 1 193 ? -11.422 2.907 -9.856 1.00 94.88 193 SER A N 1
ATOM 1553 C CA . SER A 1 193 ? -10.381 1.890 -9.993 1.00 94.88 193 SER A CA 1
ATOM 1554 C C . SER A 1 193 ? -9.528 1.866 -8.731 1.00 94.88 193 SER A C 1
ATOM 1556 O O . SER A 1 193 ? -9.440 2.873 -8.031 1.00 94.88 193 SER A O 1
ATOM 1558 N N . ASN A 1 194 ? -8.824 0.766 -8.470 1.00 95.69 194 ASN A N 1
ATOM 1559 C CA . ASN A 1 194 ? -7.907 0.692 -7.337 1.00 95.69 194 ASN A CA 1
ATOM 1560 C C . ASN A 1 194 ? -6.726 1.677 -7.508 1.00 95.69 194 ASN A C 1
ATOM 1562 O O . ASN A 1 194 ? -5.879 1.450 -8.380 1.00 95.69 194 ASN A O 1
ATOM 1566 N N . PRO A 1 195 ? -6.616 2.739 -6.684 1.00 94.88 195 PRO A N 1
ATOM 1567 C CA . PRO A 1 195 ? -5.606 3.781 -6.876 1.00 94.88 195 PRO A CA 1
ATOM 1568 C C . PRO A 1 195 ? -4.173 3.267 -6.672 1.00 94.88 195 PRO A C 1
ATOM 1570 O O . PRO A 1 195 ? -3.241 3.789 -7.277 1.00 94.88 195 PRO A O 1
ATOM 1573 N N . LEU A 1 196 ? -3.979 2.198 -5.889 1.00 95.00 196 LEU A N 1
ATOM 1574 C CA . LEU A 1 196 ? -2.663 1.578 -5.692 1.00 95.00 196 LEU A CA 1
ATOM 1575 C C . LEU A 1 196 ? -2.247 0.626 -6.820 1.00 95.00 196 LEU A C 1
ATOM 1577 O O . LEU A 1 196 ? -1.118 0.133 -6.820 1.00 95.00 196 LEU A O 1
ATOM 1581 N N . LYS A 1 197 ? -3.137 0.357 -7.781 1.00 93.44 197 LYS A N 1
ATOM 1582 C CA . LYS A 1 197 ? -2.842 -0.458 -8.968 1.00 93.44 197 LYS A CA 1
ATOM 1583 C C . LYS A 1 197 ? -2.536 0.389 -10.200 1.00 93.44 197 LYS A C 1
ATOM 1585 O O . LYS A 1 197 ? -2.349 -0.183 -11.274 1.00 93.44 197 LYS A O 1
ATOM 1590 N N . ARG A 1 198 ? -2.443 1.719 -10.060 1.00 92.44 198 ARG A N 1
ATOM 1591 C CA . ARG A 1 198 ? -1.998 2.586 -11.153 1.00 92.44 198 ARG A CA 1
ATOM 1592 C C . ARG A 1 198 ? -0.587 2.164 -11.602 1.00 92.44 198 ARG A C 1
ATOM 1594 O O . ARG A 1 198 ? 0.315 2.049 -10.764 1.00 92.44 198 ARG A O 1
ATOM 1601 N N . PRO A 1 199 ? -0.384 1.881 -12.898 1.00 95.19 199 PRO A N 1
ATOM 1602 C CA . PRO A 1 199 ? 0.911 1.460 -13.407 1.00 95.19 199 PRO A CA 1
ATOM 1603 C C . PRO A 1 199 ? 1.948 2.583 -13.318 1.00 95.19 199 PRO A C 1
ATOM 1605 O O . PRO A 1 199 ? 1.643 3.765 -13.447 1.00 95.19 199 PRO A O 1
ATOM 1608 N N . TYR A 1 200 ? 3.205 2.189 -13.152 1.00 96.56 200 TYR A N 1
ATOM 1609 C CA . TYR A 1 200 ? 4.344 3.091 -13.084 1.00 96.56 200 TYR A CA 1
ATOM 1610 C C . TYR A 1 200 ? 5.581 2.459 -13.729 1.00 96.56 200 TYR A C 1
ATOM 1612 O O . TYR A 1 200 ? 5.732 1.233 -13.803 1.00 96.56 200 TYR A O 1
ATOM 1620 N N . LEU A 1 201 ? 6.491 3.317 -14.173 1.00 97.75 201 LEU A N 1
ATOM 1621 C CA . LEU A 1 201 ? 7.840 2.983 -14.600 1.00 97.75 201 LEU A CA 1
ATOM 1622 C C . LEU A 1 201 ? 8.824 3.389 -13.508 1.00 97.75 201 LEU A C 1
ATOM 1624 O O . LEU A 1 201 ? 8.835 4.532 -13.066 1.00 97.75 201 LEU A O 1
ATOM 1628 N N . SER A 1 202 ? 9.682 2.467 -13.086 1.00 95.62 202 SER A N 1
ATOM 1629 C CA . SER A 1 202 ? 10.681 2.717 -12.053 1.00 95.62 202 SER A CA 1
ATOM 1630 C C . SER A 1 202 ? 12.093 2.601 -12.592 1.00 95.62 202 SER A C 1
ATOM 1632 O O . SER A 1 202 ? 12.496 1.535 -13.060 1.00 95.62 202 SER A O 1
ATOM 1634 N N . VAL A 1 203 ? 12.868 3.676 -12.464 1.00 95.06 203 VAL A N 1
ATOM 1635 C CA . VAL A 1 203 ? 14.287 3.712 -12.835 1.00 95.06 203 VAL A CA 1
ATOM 1636 C C . VAL A 1 203 ? 15.155 3.402 -11.615 1.00 95.06 203 VAL A C 1
ATOM 1638 O O . VAL A 1 203 ? 15.094 4.084 -10.589 1.00 95.06 203 VAL A O 1
ATOM 1641 N N . CYS A 1 204 ? 15.998 2.375 -11.724 1.00 91.62 204 CYS A N 1
ATOM 1642 C CA . CYS A 1 204 ? 16.940 2.002 -10.672 1.00 91.62 204 CYS A CA 1
ATOM 1643 C C . CYS A 1 204 ? 18.069 3.038 -10.538 1.00 91.62 204 CYS A C 1
ATOM 1645 O O . CYS A 1 204 ? 18.830 3.264 -11.479 1.00 91.62 204 CYS A O 1
ATOM 1647 N N . ARG A 1 205 ? 18.242 3.597 -9.334 1.00 89.56 205 ARG A N 1
ATOM 1648 C CA . ARG A 1 205 ? 19.318 4.560 -8.990 1.00 89.56 205 ARG A CA 1
ATOM 1649 C C . ARG A 1 205 ? 20.476 3.941 -8.189 1.00 89.56 205 ARG A C 1
ATOM 1651 O O . ARG A 1 205 ? 21.343 4.646 -7.678 1.00 89.56 205 ARG A O 1
ATOM 1658 N N . SER A 1 206 ? 20.516 2.612 -8.070 1.00 84.19 206 SER A N 1
ATOM 1659 C CA . SER A 1 206 ? 21.552 1.902 -7.307 1.00 84.19 206 SER A CA 1
ATOM 1660 C C . SER A 1 206 ? 22.909 1.887 -8.016 1.00 84.19 206 SER A C 1
ATOM 1662 O O . SER A 1 206 ? 23.028 1.414 -9.147 1.00 84.19 206 SER A O 1
ATOM 1664 N N . SER A 1 207 ? 23.974 2.267 -7.302 1.00 82.38 207 SER A N 1
ATOM 1665 C CA . SER A 1 207 ? 25.346 2.130 -7.809 1.00 82.38 207 SER A CA 1
ATOM 1666 C C . SER A 1 207 ? 25.856 0.693 -7.878 1.00 82.38 207 SER A C 1
ATOM 1668 O O . SER A 1 207 ? 26.898 0.468 -8.482 1.00 82.38 207 SER A O 1
ATOM 1670 N N . ARG A 1 208 ? 25.149 -0.291 -7.296 1.00 79.38 208 ARG A N 1
ATOM 1671 C CA . ARG A 1 208 ? 25.594 -1.700 -7.290 1.00 79.38 208 ARG A CA 1
ATOM 1672 C C . ARG A 1 208 ? 25.745 -2.275 -8.698 1.00 79.38 208 ARG A C 1
ATOM 1674 O O . ARG A 1 208 ? 26.668 -3.036 -8.957 1.00 79.38 208 ARG A O 1
ATOM 1681 N N . CYS A 1 209 ? 24.819 -1.938 -9.595 1.00 71.75 209 CYS A N 1
ATOM 1682 C CA . CYS A 1 209 ? 24.824 -2.415 -10.981 1.00 71.75 209 CYS A CA 1
ATOM 1683 C C . CYS A 1 209 ? 25.104 -1.307 -12.004 1.00 71.75 209 CYS A C 1
ATOM 1685 O O . CYS A 1 209 ? 25.356 -1.622 -13.165 1.00 71.75 209 CYS A O 1
ATOM 1687 N N . TYR A 1 210 ? 25.072 -0.038 -11.582 1.00 79.12 210 TYR A N 1
ATOM 1688 C CA . TYR A 1 210 ? 25.342 1.117 -12.431 1.00 79.12 210 TYR A CA 1
ATOM 1689 C C . TYR A 1 210 ? 26.178 2.173 -11.680 1.00 79.12 210 TYR A C 1
ATOM 1691 O O . TYR A 1 210 ? 25.634 3.162 -11.179 1.00 79.12 210 TYR A O 1
ATOM 1699 N N . PRO A 1 211 ? 27.507 1.963 -11.562 1.00 80.62 211 PRO A N 1
ATOM 1700 C CA . PRO A 1 211 ? 28.378 2.775 -10.708 1.00 80.62 211 PRO A CA 1
ATOM 1701 C C . PRO A 1 211 ? 28.357 4.274 -11.013 1.00 80.62 211 PRO A C 1
ATOM 1703 O O . PRO A 1 211 ? 28.477 5.077 -10.094 1.00 80.62 211 PRO A O 1
ATOM 1706 N N . SER A 1 212 ? 28.150 4.656 -12.279 1.00 80.94 212 SER A N 1
ATOM 1707 C CA . SER A 1 212 ? 28.111 6.061 -12.700 1.00 80.94 212 SER A CA 1
ATOM 1708 C C . SER A 1 212 ? 26.934 6.846 -12.113 1.00 80.94 212 SER A C 1
ATOM 1710 O O . SER A 1 212 ? 26.976 8.072 -12.128 1.00 80.94 212 SER A O 1
ATOM 1712 N N . ARG A 1 213 ? 25.876 6.165 -11.636 1.00 81.31 213 ARG A N 1
ATOM 1713 C CA . ARG A 1 213 ? 24.624 6.765 -11.135 1.00 81.31 213 ARG A CA 1
ATOM 1714 C C . ARG A 1 213 ? 23.969 7.770 -12.096 1.00 81.31 213 ARG A C 1
ATOM 1716 O O . ARG A 1 213 ? 23.131 8.550 -11.662 1.00 81.31 213 ARG A O 1
ATOM 1723 N N . LYS A 1 214 ? 24.297 7.740 -13.392 1.00 87.06 214 LYS A N 1
ATOM 1724 C CA . LYS A 1 214 ? 23.724 8.630 -14.420 1.00 87.06 214 LYS A CA 1
ATOM 1725 C C . LYS A 1 214 ? 22.338 8.150 -14.874 1.00 87.06 214 LYS A C 1
ATOM 1727 O O . LYS A 1 214 ? 22.158 7.769 -16.026 1.00 87.06 214 LYS A O 1
ATOM 1732 N N . TRP A 1 215 ? 21.388 8.056 -13.948 1.00 91.88 215 TRP A N 1
ATOM 1733 C CA . TRP A 1 215 ? 20.028 7.570 -14.219 1.00 91.88 215 TRP A CA 1
ATOM 1734 C C . TRP A 1 215 ? 19.109 8.668 -14.777 1.00 91.88 215 TRP A C 1
ATOM 1736 O O . TRP A 1 215 ? 18.111 8.351 -15.418 1.00 91.88 215 TRP A O 1
ATOM 1746 N N . GLN A 1 216 ? 19.457 9.940 -14.568 1.00 95.25 216 GLN A N 1
ATOM 1747 C CA . GLN A 1 216 ? 18.649 11.105 -14.936 1.00 95.25 216 GLN A CA 1
ATOM 1748 C C . GLN A 1 216 ? 18.286 11.124 -16.428 1.00 95.25 216 GLN A C 1
ATOM 1750 O O . GLN A 1 216 ? 17.099 11.184 -16.720 1.00 95.25 216 GLN A O 1
ATOM 1755 N N . PRO A 1 217 ? 19.216 10.905 -17.385 1.00 95.88 217 PRO A N 1
ATOM 1756 C CA . PRO A 1 217 ? 18.856 10.925 -18.807 1.00 95.88 217 PRO A CA 1
ATOM 1757 C C . PRO A 1 217 ? 17.855 9.838 -19.224 1.00 95.88 217 PRO A C 1
ATOM 1759 O O . PRO A 1 217 ? 17.194 9.966 -20.252 1.00 95.88 217 PRO A O 1
ATOM 1762 N N . ILE A 1 218 ? 17.774 8.737 -18.470 1.00 96.50 218 ILE A N 1
ATOM 1763 C CA . ILE A 1 218 ? 16.798 7.662 -18.700 1.00 96.50 218 ILE A CA 1
ATOM 1764 C C . ILE A 1 218 ? 15.450 8.075 -18.121 1.00 96.50 218 ILE A C 1
ATOM 1766 O O . ILE A 1 218 ? 14.427 7.918 -18.778 1.00 96.50 218 ILE A O 1
ATOM 1770 N N . PHE A 1 219 ? 15.461 8.616 -16.903 1.00 97.19 219 PHE A N 1
ATOM 1771 C CA . PHE A 1 219 ? 14.272 9.133 -16.239 1.00 97.19 219 PHE A CA 1
ATOM 1772 C C . PHE A 1 219 ? 13.606 10.246 -17.060 1.00 97.19 219 PHE A C 1
ATOM 1774 O O . PHE A 1 219 ? 12.418 10.144 -17.352 1.00 97.19 219 PHE A O 1
ATOM 1781 N N . ASP A 1 220 ? 14.376 11.235 -17.514 1.00 97.88 220 ASP A N 1
ATOM 1782 C CA . ASP A 1 220 ? 13.880 12.374 -18.296 1.00 97.88 220 ASP A CA 1
ATOM 1783 C C . ASP A 1 220 ? 13.305 11.926 -19.650 1.00 97.88 220 ASP A C 1
ATOM 1785 O O . ASP A 1 220 ? 12.257 12.411 -20.085 1.00 97.88 220 ASP A O 1
ATOM 1789 N N . ALA A 1 221 ? 13.959 10.955 -20.302 1.00 98.12 221 ALA A N 1
ATOM 1790 C CA . ALA A 1 221 ? 13.481 10.367 -21.551 1.00 98.12 221 ALA A CA 1
ATOM 1791 C C . ALA A 1 221 ? 12.154 9.616 -21.365 1.00 98.12 221 ALA A C 1
ATOM 1793 O O . ALA A 1 221 ? 11.238 9.800 -22.165 1.00 98.12 221 ALA A O 1
ATOM 1794 N N . LEU A 1 222 ? 12.018 8.815 -20.297 1.00 98.38 222 LEU A N 1
ATOM 1795 C CA . LEU A 1 222 ? 10.750 8.156 -19.963 1.00 98.38 222 LEU A CA 1
ATOM 1796 C C . LEU A 1 222 ? 9.659 9.179 -19.648 1.00 98.38 222 LEU A C 1
ATOM 1798 O O . LEU A 1 222 ? 8.556 9.061 -20.168 1.00 98.38 222 LEU A O 1
ATOM 1802 N N . GLN A 1 223 ? 9.962 10.189 -18.829 1.00 97.94 223 GLN A N 1
ATOM 1803 C CA . GLN A 1 223 ? 8.992 11.206 -18.431 1.00 97.94 223 GLN A CA 1
ATOM 1804 C C . GLN A 1 223 ? 8.485 11.996 -19.642 1.00 97.94 223 GLN A C 1
ATOM 1806 O O . GLN A 1 223 ? 7.282 12.217 -19.778 1.00 97.94 223 GLN A O 1
ATOM 1811 N N . THR A 1 224 ? 9.389 12.372 -20.549 1.00 98.12 224 THR A N 1
ATOM 1812 C CA . THR A 1 224 ? 9.036 13.058 -21.795 1.00 98.12 224 THR A CA 1
ATOM 1813 C C . THR A 1 224 ? 8.184 12.156 -22.680 1.00 98.12 224 THR A C 1
ATOM 1815 O O . THR A 1 224 ? 7.118 12.578 -23.112 1.00 98.12 224 THR A O 1
ATOM 1818 N N . ALA A 1 225 ? 8.592 10.903 -22.902 1.00 97.75 225 ALA A N 1
ATOM 1819 C CA . ALA A 1 225 ? 7.850 9.979 -23.756 1.00 97.75 225 ALA A CA 1
ATOM 1820 C C . ALA A 1 225 ? 6.445 9.665 -23.210 1.00 97.75 225 ALA A C 1
ATOM 1822 O O . ALA A 1 225 ? 5.482 9.685 -23.973 1.00 97.75 225 ALA A O 1
ATOM 1823 N N . VAL A 1 226 ? 6.305 9.435 -21.898 1.00 97.62 226 VAL A N 1
ATOM 1824 C CA . VAL A 1 226 ? 5.004 9.224 -21.236 1.00 97.62 226 VAL A CA 1
ATOM 1825 C C . VAL A 1 226 ? 4.110 10.452 -21.393 1.00 97.62 226 VAL A C 1
ATOM 1827 O O . VAL A 1 226 ? 2.957 10.312 -21.794 1.00 97.62 226 VAL A O 1
ATOM 1830 N N . LYS A 1 227 ? 4.649 11.655 -21.147 1.00 96.94 227 LYS A N 1
ATOM 1831 C CA . LYS A 1 227 ? 3.900 12.912 -21.270 1.00 96.94 227 LYS A CA 1
ATOM 1832 C C . LYS A 1 227 ? 3.461 13.187 -22.709 1.00 96.94 227 LYS A C 1
ATOM 1834 O O . LYS A 1 227 ? 2.314 13.550 -22.926 1.00 96.94 227 LYS A O 1
ATOM 1839 N N . THR A 1 228 ? 4.352 13.012 -23.685 1.00 96.94 228 THR A N 1
ATOM 1840 C CA . THR A 1 228 ? 4.046 13.193 -25.116 1.00 96.94 228 THR A CA 1
ATOM 1841 C C . THR A 1 228 ? 2.996 12.203 -25.611 1.00 96.94 228 THR A C 1
ATOM 1843 O O . THR A 1 228 ? 2.230 12.531 -26.508 1.00 96.94 228 THR A O 1
ATOM 1846 N N . SER A 1 229 ? 2.956 11.010 -25.020 1.00 95.44 229 SER A N 1
ATOM 1847 C CA . SER A 1 229 ? 1.999 9.959 -25.371 1.00 95.44 229 SER A CA 1
ATOM 1848 C C . SER A 1 229 ? 0.698 10.024 -24.566 1.00 95.44 229 SER A C 1
ATOM 1850 O O . SER A 1 229 ? -0.138 9.140 -24.722 1.00 95.44 229 SER A O 1
ATOM 1852 N N . GLU A 1 230 ? 0.556 11.013 -23.674 1.00 95.19 230 GLU A N 1
ATOM 1853 C CA . GLU A 1 230 ? -0.606 11.206 -22.792 1.00 95.19 230 GLU A CA 1
ATOM 1854 C C . GLU A 1 230 ? -0.981 9.948 -21.981 1.00 95.19 230 GLU A C 1
ATOM 1856 O O . GLU A 1 230 ? -2.145 9.693 -21.674 1.00 95.19 230 GLU A O 1
ATOM 1861 N N . LEU A 1 231 ? 0.023 9.143 -21.618 1.00 94.44 231 LEU A N 1
ATOM 1862 C CA . LEU A 1 231 ? -0.173 7.927 -20.834 1.00 94.44 231 LEU A CA 1
ATOM 1863 C C . LEU A 1 231 ? -0.344 8.255 -19.350 1.00 94.44 231 LEU A C 1
ATOM 1865 O O . LEU A 1 231 ? 0.480 8.950 -18.756 1.00 94.44 231 LEU A O 1
ATOM 1869 N N . ASP A 1 232 ? -1.360 7.662 -18.723 1.00 92.31 232 ASP A N 1
ATOM 1870 C CA . ASP A 1 232 ? -1.648 7.810 -17.292 1.00 92.31 232 ASP A CA 1
ATOM 1871 C C . ASP A 1 232 ? -0.732 6.933 -16.405 1.00 92.31 232 ASP A C 1
ATOM 1873 O O . ASP A 1 232 ? -1.178 6.110 -15.605 1.00 92.31 232 ASP A O 1
ATOM 1877 N N . ILE A 1 233 ? 0.585 7.072 -16.577 1.00 94.06 233 ILE A N 1
ATOM 1878 C CA . ILE A 1 233 ? 1.623 6.251 -15.934 1.00 94.06 233 ILE A CA 1
ATOM 1879 C C . ILE A 1 233 ? 2.600 7.158 -15.192 1.00 94.06 233 ILE A C 1
ATOM 1881 O O . ILE A 1 233 ? 3.121 8.114 -15.760 1.00 94.06 233 ILE A O 1
ATOM 1885 N N . ASP A 1 234 ? 2.917 6.826 -13.944 1.00 94.31 234 ASP A N 1
ATOM 1886 C CA . ASP A 1 234 ? 3.929 7.574 -13.197 1.00 94.31 234 ASP A CA 1
ATOM 1887 C C . ASP A 1 234 ? 5.344 7.114 -13.566 1.00 94.31 234 ASP A C 1
ATOM 1889 O O . ASP A 1 234 ? 5.614 5.920 -13.704 1.00 94.31 234 ASP A O 1
ATOM 1893 N N . VAL A 1 235 ? 6.285 8.052 -13.685 1.00 96.62 235 VAL A N 1
ATOM 1894 C CA . VAL A 1 235 ? 7.717 7.741 -13.799 1.00 96.62 235 VAL A CA 1
ATOM 1895 C C . VAL A 1 235 ? 8.383 8.082 -12.476 1.00 96.62 235 VAL A C 1
ATOM 1897 O O . VAL A 1 235 ? 8.430 9.237 -12.059 1.00 96.62 235 VAL A O 1
ATOM 1900 N N . ILE A 1 236 ? 8.907 7.061 -11.807 1.00 94.75 236 ILE A N 1
ATOM 1901 C CA . ILE A 1 236 ? 9.506 7.166 -10.479 1.00 94.75 236 ILE A CA 1
ATOM 1902 C C . ILE A 1 236 ? 10.943 6.651 -10.481 1.00 94.75 236 ILE A C 1
ATOM 1904 O O . ILE A 1 236 ? 11.437 6.039 -11.432 1.00 94.75 236 ILE A O 1
ATOM 1908 N N . THR A 1 237 ? 11.624 6.860 -9.359 1.00 91.94 237 THR A N 1
ATOM 1909 C CA . THR A 1 237 ? 12.936 6.267 -9.119 1.00 91.94 237 THR A CA 1
ATOM 1910 C C . THR A 1 237 ? 12.883 5.315 -7.930 1.00 91.94 237 THR A C 1
ATOM 1912 O O . THR A 1 237 ? 12.303 5.626 -6.889 1.00 91.94 237 THR A O 1
ATOM 1915 N N . SER A 1 238 ? 13.582 4.189 -8.025 1.00 87.56 238 SER A N 1
ATOM 1916 C CA . SER A 1 238 ? 13.682 3.197 -6.949 1.00 87.56 238 SER A CA 1
ATOM 1917 C C . SER A 1 238 ? 15.120 2.967 -6.520 1.00 87.56 238 SER A C 1
ATOM 1919 O O . SER A 1 238 ? 16.061 3.189 -7.281 1.00 87.56 238 SER A O 1
ATOM 1921 N N . GLY A 1 239 ? 15.293 2.420 -5.317 1.00 82.81 239 GLY A N 1
ATOM 1922 C CA . GLY A 1 239 ? 16.553 1.802 -4.916 1.00 82.81 239 GLY A CA 1
ATOM 1923 C C . GLY A 1 239 ? 16.955 0.618 -5.813 1.00 82.81 239 GLY A C 1
ATOM 1924 O O . GLY A 1 239 ? 16.579 0.505 -6.981 1.00 82.81 239 GLY A O 1
ATOM 1925 N N . CYS A 1 240 ? 17.766 -0.285 -5.267 1.00 79.38 240 CYS A N 1
ATOM 1926 C CA . CYS A 1 240 ? 18.205 -1.472 -5.997 1.00 79.38 240 CYS A CA 1
ATOM 1927 C C . CYS A 1 240 ? 17.010 -2.369 -6.363 1.00 79.38 240 CYS A C 1
ATOM 1929 O O . CYS A 1 240 ? 16.284 -2.790 -5.475 1.00 79.38 240 CYS A O 1
ATOM 1931 N N . LEU A 1 241 ? 16.859 -2.706 -7.649 1.00 80.25 241 LEU A N 1
ATOM 1932 C CA . LEU A 1 241 ? 15.850 -3.661 -8.146 1.00 80.25 241 LEU A CA 1
ATOM 1933 C C . LEU A 1 241 ? 16.350 -5.120 -8.152 1.00 80.25 241 LEU A C 1
ATOM 1935 O O . LEU A 1 241 ? 15.768 -5.975 -8.806 1.00 80.25 241 LEU A O 1
ATOM 1939 N N . GLU A 1 242 ? 17.486 -5.382 -7.501 1.00 74.88 242 GLU A N 1
ATOM 1940 C CA . GLU A 1 242 ? 18.099 -6.715 -7.329 1.00 74.88 242 GLU A CA 1
ATOM 1941 C C . GLU A 1 242 ? 18.482 -7.463 -8.620 1.00 74.88 242 GLU A C 1
ATOM 1943 O O . GLU A 1 242 ? 18.991 -8.580 -8.580 1.00 74.88 242 GLU A O 1
ATOM 1948 N N . VAL A 1 243 ? 18.389 -6.801 -9.774 1.00 77.75 243 VAL A N 1
ATOM 1949 C CA . VAL A 1 243 ? 18.930 -7.284 -11.050 1.00 77.75 243 VAL A CA 1
ATOM 1950 C C . VAL A 1 243 ? 20.406 -6.899 -11.176 1.00 77.75 243 VAL A C 1
ATOM 1952 O O . VAL A 1 243 ? 20.799 -5.985 -11.909 1.00 77.75 243 VAL A O 1
ATOM 1955 N N . CYS A 1 244 ? 21.247 -7.556 -10.379 1.00 72.62 244 CYS A N 1
ATOM 1956 C CA . CYS A 1 244 ? 22.672 -7.246 -10.297 1.00 72.62 244 CYS A CA 1
ATOM 1957 C C . CYS A 1 244 ? 23.373 -7.325 -11.670 1.00 72.62 244 CYS A C 1
ATOM 1959 O O . CYS A 1 244 ? 23.079 -8.182 -12.497 1.00 72.62 244 CYS A O 1
ATOM 1961 N N . LYS A 1 245 ? 24.343 -6.425 -11.894 1.00 78.25 245 LYS A N 1
ATOM 1962 C CA . LYS A 1 245 ? 25.216 -6.335 -13.089 1.00 78.25 245 LYS A CA 1
ATOM 1963 C C . LYS A 1 245 ? 24.540 -6.046 -14.442 1.00 78.25 245 LYS A C 1
ATOM 1965 O O . LYS A 1 245 ? 25.258 -5.925 -15.436 1.00 78.25 245 LYS A O 1
ATOM 1970 N N . MET A 1 246 ? 23.222 -5.843 -14.495 1.00 83.44 246 MET A N 1
ATOM 1971 C CA . MET A 1 246 ? 22.487 -5.559 -15.742 1.00 83.44 246 MET A CA 1
ATOM 1972 C C . MET A 1 246 ? 22.044 -4.093 -15.899 1.00 83.44 246 MET A C 1
ATOM 1974 O O . MET A 1 246 ? 21.248 -3.767 -16.779 1.00 83.44 246 MET A O 1
ATOM 1978 N N . GLY A 1 247 ? 22.567 -3.198 -15.055 1.00 82.88 247 GLY A N 1
ATOM 1979 C CA . GLY A 1 247 ? 22.205 -1.784 -15.061 1.00 82.88 247 GLY A CA 1
ATOM 1980 C C . GLY A 1 247 ? 22.562 -1.053 -16.365 1.00 82.88 247 GLY A C 1
ATOM 1981 O O . GLY A 1 247 ? 23.498 -1.471 -17.063 1.00 82.88 247 GLY A O 1
ATOM 1982 N N . PRO A 1 248 ? 21.862 0.054 -16.676 1.00 91.00 248 PRO A N 1
ATOM 1983 C CA . PRO A 1 248 ? 20.673 0.592 -15.989 1.00 91.00 248 PRO A CA 1
ATOM 1984 C C . PRO A 1 248 ? 19.424 -0.289 -16.137 1.00 91.00 248 PRO A C 1
ATOM 1986 O O . PRO A 1 248 ? 19.247 -0.939 -17.167 1.00 91.00 248 PRO A O 1
ATOM 1989 N N . VAL A 1 249 ? 18.578 -0.311 -15.101 1.00 93.69 249 VAL A N 1
ATOM 1990 C CA . VAL A 1 249 ? 17.371 -1.154 -15.038 1.00 93.69 249 VAL A CA 1
ATOM 1991 C C . VAL A 1 249 ? 16.127 -0.279 -14.949 1.00 93.69 249 VAL A C 1
ATOM 1993 O O . VAL A 1 249 ? 16.091 0.643 -14.129 1.00 93.69 249 VAL A O 1
ATOM 1996 N N . VAL A 1 250 ? 15.117 -0.605 -15.753 1.00 95.88 250 VAL A N 1
ATOM 1997 C CA . VAL A 1 250 ? 13.771 -0.022 -15.687 1.00 95.88 250 VAL A CA 1
ATOM 1998 C C . VAL A 1 250 ? 12.766 -1.135 -15.421 1.00 95.88 250 VAL A C 1
ATOM 2000 O O . VAL A 1 250 ? 12.832 -2.188 -16.048 1.00 95.88 250 VAL A O 1
ATOM 2003 N N . PHE A 1 251 ? 11.848 -0.915 -14.488 1.00 96.06 251 PHE A N 1
ATOM 2004 C CA . PHE A 1 251 ? 10.747 -1.829 -14.189 1.00 96.06 251 PHE A CA 1
ATOM 2005 C C . PHE A 1 251 ? 9.418 -1.180 -14.561 1.00 96.06 251 PHE A C 1
ATOM 2007 O O . PHE A 1 251 ? 9.165 -0.055 -14.143 1.00 96.06 251 PHE A O 1
ATOM 2014 N N . TYR A 1 252 ? 8.576 -1.887 -15.307 1.00 97.25 252 TYR A N 1
ATOM 2015 C CA . TYR A 1 252 ? 7.199 -1.493 -15.579 1.00 97.25 252 TYR A CA 1
ATOM 2016 C C . TYR A 1 252 ? 6.245 -2.340 -14.735 1.00 97.25 252 TYR A C 1
ATOM 2018 O O . TYR A 1 252 ? 6.206 -3.564 -14.874 1.00 97.25 252 TYR A O 1
ATOM 2026 N N . SER A 1 253 ? 5.478 -1.698 -13.851 1.00 95.44 253 SER A N 1
ATOM 2027 C CA . SER A 1 253 ? 4.617 -2.405 -12.897 1.00 95.44 253 SER A CA 1
ATOM 2028 C C . SER A 1 253 ? 3.322 -2.949 -13.498 1.00 95.44 253 SER A C 1
ATOM 2030 O O . SER A 1 253 ? 2.795 -3.925 -12.967 1.00 95.44 253 SER A O 1
ATOM 2032 N N . GLY A 1 254 ? 2.847 -2.383 -14.616 1.00 94.06 254 GLY A N 1
ATOM 2033 C CA . GLY A 1 254 ? 1.559 -2.746 -15.221 1.00 94.06 254 GLY A CA 1
ATOM 2034 C C . GLY A 1 254 ? 1.472 -4.208 -15.663 1.00 94.06 254 GLY A C 1
ATOM 2035 O O . GLY A 1 254 ? 0.457 -4.861 -15.443 1.00 94.06 254 GLY A O 1
ATOM 2036 N N . ASP A 1 255 ? 2.557 -4.753 -16.212 1.00 94.75 255 ASP A N 1
ATOM 2037 C CA . ASP A 1 255 ? 2.643 -6.168 -16.596 1.00 94.75 255 ASP A CA 1
ATOM 2038 C C . ASP A 1 255 ? 3.856 -6.891 -15.993 1.00 94.75 255 ASP A C 1
ATOM 2040 O O . ASP A 1 255 ? 4.187 -8.012 -16.387 1.00 94.75 255 ASP A O 1
ATOM 2044 N N . ARG A 1 256 ? 4.511 -6.236 -15.029 1.00 93.88 256 ARG A N 1
ATOM 2045 C CA . ARG A 1 256 ? 5.718 -6.708 -14.353 1.00 93.88 256 ARG A CA 1
ATOM 2046 C C . ARG A 1 256 ? 6.840 -7.051 -15.336 1.00 93.88 256 ARG A C 1
ATOM 2048 O O . ARG A 1 256 ? 7.373 -8.156 -15.319 1.00 93.88 256 ARG A O 1
ATOM 2055 N N . THR A 1 257 ? 7.216 -6.107 -16.190 1.00 95.81 257 THR A N 1
ATOM 2056 C CA . THR A 1 257 ? 8.349 -6.276 -17.111 1.00 95.81 257 THR A CA 1
ATOM 2057 C C . THR A 1 257 ? 9.589 -5.565 -16.586 1.00 95.81 257 THR A C 1
ATOM 2059 O O . THR A 1 257 ? 9.519 -4.410 -16.166 1.00 95.81 257 THR A O 1
ATOM 2062 N N . TRP A 1 258 ? 10.746 -6.228 -16.652 1.00 95.75 258 TRP A N 1
ATOM 2063 C CA . TRP A 1 258 ? 12.038 -5.600 -16.391 1.00 95.75 258 TRP A CA 1
ATOM 2064 C C . TRP A 1 258 ? 12.813 -5.421 -17.692 1.00 95.75 258 TRP A C 1
ATOM 2066 O O . TRP A 1 258 ? 12.902 -6.324 -18.524 1.00 95.75 258 TRP A O 1
ATOM 2076 N N . TYR A 1 259 ? 13.423 -4.252 -17.821 1.00 96.19 259 TYR A N 1
ATOM 2077 C CA . TYR A 1 259 ? 14.327 -3.892 -18.895 1.00 96.19 259 TYR A CA 1
ATOM 2078 C C . TYR A 1 259 ? 15.715 -3.618 -18.339 1.00 96.19 259 TYR A C 1
ATOM 2080 O O . TYR A 1 259 ? 15.880 -2.980 -17.300 1.00 96.19 259 TYR A O 1
ATOM 2088 N N . THR A 1 260 ? 16.725 -4.090 -19.054 1.00 94.88 260 THR A N 1
ATOM 2089 C CA . THR A 1 260 ? 18.138 -3.964 -18.697 1.00 94.88 260 THR A CA 1
ATOM 2090 C C . THR A 1 260 ? 18.906 -3.230 -19.784 1.00 94.88 260 THR A C 1
ATOM 2092 O O . THR A 1 260 ? 18.432 -3.106 -20.917 1.00 94.88 260 THR A O 1
ATOM 2095 N N . ARG A 1 261 ? 20.103 -2.731 -19.446 1.00 93.31 261 ARG A N 1
ATOM 2096 C CA . ARG A 1 261 ? 20.945 -1.934 -20.361 1.00 93.31 261 ARG A CA 1
ATOM 2097 C C . ARG A 1 261 ? 20.186 -0.758 -20.984 1.00 93.31 261 ARG A C 1
ATOM 2099 O O . ARG A 1 261 ? 20.391 -0.429 -22.150 1.00 93.31 261 ARG A O 1
ATOM 2106 N N . VAL A 1 262 ? 19.291 -0.150 -20.210 1.00 95.38 262 VAL A N 1
ATOM 2107 C CA . VAL A 1 262 ? 18.450 0.940 -20.700 1.00 95.38 262 VAL A CA 1
ATOM 2108 C C . VAL A 1 262 ? 19.298 2.199 -20.862 1.00 95.38 262 VAL A C 1
ATOM 2110 O O . VAL A 1 262 ? 20.022 2.592 -19.950 1.00 95.38 262 VAL A O 1
ATOM 2113 N N . ASN A 1 263 ? 19.209 2.822 -22.030 1.00 95.38 263 ASN A N 1
ATOM 2114 C CA . ASN A 1 263 ? 19.690 4.171 -22.314 1.00 95.38 263 ASN A CA 1
ATOM 2115 C C . ASN A 1 263 ? 18.481 5.048 -22.708 1.00 95.38 263 ASN A C 1
ATOM 2117 O O . ASN A 1 263 ? 17.350 4.562 -22.718 1.00 95.38 263 ASN A O 1
ATOM 2121 N N . SER A 1 264 ? 18.694 6.326 -23.025 1.00 96.44 264 SER A N 1
ATOM 2122 C CA . SER A 1 264 ? 17.597 7.246 -23.368 1.00 96.44 264 SER A CA 1
ATOM 2123 C C . SER A 1 264 ? 16.803 6.831 -24.618 1.00 96.44 264 SER A C 1
ATOM 2125 O O . SER A 1 264 ? 15.596 7.044 -24.658 1.00 96.44 264 SER A O 1
ATOM 2127 N N . ASP A 1 265 ? 17.440 6.187 -25.602 1.00 97.56 265 ASP A N 1
ATOM 2128 C CA . ASP A 1 265 ? 16.749 5.641 -26.783 1.00 97.56 265 ASP A CA 1
ATOM 2129 C C . ASP A 1 265 ? 15.839 4.464 -26.399 1.00 97.56 265 ASP A C 1
ATOM 2131 O O . ASP A 1 265 ? 14.637 4.475 -26.662 1.00 97.56 265 ASP A O 1
ATOM 2135 N N . VAL A 1 266 ? 16.386 3.488 -25.668 1.00 98.00 266 VAL A N 1
ATOM 2136 C CA . VAL A 1 266 ? 15.626 2.339 -25.154 1.00 98.00 266 VAL A CA 1
ATOM 2137 C C . VAL A 1 266 ? 14.469 2.807 -24.271 1.00 98.00 266 VAL A C 1
ATOM 2139 O O . VAL A 1 266 ? 13.392 2.231 -24.350 1.00 98.00 266 VAL A O 1
ATOM 2142 N N . ALA A 1 267 ? 14.650 3.856 -23.465 1.00 98.00 267 ALA A N 1
ATOM 2143 C CA . ALA A 1 267 ? 13.581 4.455 -22.670 1.00 98.00 267 ALA A CA 1
ATOM 2144 C C . ALA A 1 267 ? 12.403 4.935 -23.534 1.00 98.00 267 ALA A C 1
ATOM 2146 O O . ALA A 1 267 ? 11.265 4.546 -23.274 1.00 98.00 267 ALA A O 1
ATOM 2147 N N . GLY A 1 268 ? 12.664 5.712 -24.590 1.00 97.50 268 GLY A N 1
ATOM 2148 C CA . GLY A 1 268 ? 11.614 6.139 -25.520 1.00 97.50 268 GLY A CA 1
ATOM 2149 C C . GLY A 1 268 ? 10.919 4.951 -26.191 1.00 97.50 268 GLY A C 1
ATOM 2150 O O . GLY A 1 268 ? 9.694 4.908 -26.286 1.00 97.50 268 GLY A O 1
ATOM 2151 N N . ARG A 1 269 ? 11.691 3.931 -26.578 1.00 98.25 269 ARG A N 1
ATOM 2152 C CA . ARG A 1 269 ? 11.159 2.701 -27.177 1.00 98.25 269 ARG A CA 1
ATOM 2153 C C . ARG A 1 269 ? 10.311 1.877 -26.204 1.00 98.25 269 ARG A C 1
ATOM 2155 O O . ARG A 1 269 ? 9.310 1.324 -26.635 1.00 98.25 269 ARG A O 1
ATOM 2162 N N . ILE A 1 270 ? 10.640 1.821 -24.907 1.00 98.50 270 ILE A N 1
ATOM 2163 C CA . ILE A 1 270 ? 9.785 1.174 -23.890 1.00 98.50 270 ILE A CA 1
ATOM 2164 C C . ILE A 1 270 ? 8.387 1.797 -23.917 1.00 98.50 270 ILE A C 1
ATOM 2166 O O . ILE A 1 270 ? 7.394 1.077 -23.927 1.00 98.50 270 ILE A O 1
ATOM 2170 N N . VAL A 1 271 ? 8.290 3.123 -23.977 1.00 98.19 271 VAL A N 1
ATOM 2171 C CA . VAL A 1 271 ? 6.985 3.791 -24.014 1.00 98.19 271 VAL A CA 1
ATOM 2172 C C . VAL A 1 271 ? 6.268 3.534 -25.344 1.00 98.19 271 VAL A C 1
ATOM 2174 O O . VAL A 1 271 ? 5.131 3.067 -25.354 1.00 98.19 271 VAL A O 1
ATOM 2177 N N . ASN A 1 272 ? 6.948 3.771 -26.465 1.00 97.56 272 ASN A N 1
ATOM 2178 C CA . ASN A 1 272 ? 6.320 3.729 -27.785 1.00 97.56 272 ASN A CA 1
ATOM 2179 C C . ASN A 1 272 ? 6.002 2.309 -28.277 1.00 97.56 272 ASN A C 1
ATOM 2181 O O . ASN A 1 272 ? 4.938 2.068 -28.838 1.00 97.56 272 ASN A O 1
ATOM 2185 N N . GLU A 1 273 ? 6.916 1.359 -28.089 1.00 98.06 273 GLU A N 1
ATOM 2186 C CA . GLU A 1 273 ? 6.733 -0.016 -28.564 1.00 98.06 273 GLU A CA 1
ATOM 2187 C C . GLU A 1 273 ? 5.963 -0.847 -27.538 1.00 98.06 273 GLU A C 1
ATOM 2189 O O . GLU A 1 273 ? 4.990 -1.505 -27.898 1.00 98.06 273 GLU A O 1
ATOM 2194 N N . HIS A 1 274 ? 6.344 -0.810 -26.256 1.00 98.00 274 HIS A N 1
ATOM 2195 C CA . HIS A 1 274 ? 5.711 -1.678 -25.258 1.00 98.00 274 HIS A CA 1
ATOM 2196 C C . HIS A 1 274 ? 4.423 -1.083 -24.702 1.00 98.00 274 HIS A C 1
ATOM 2198 O O . HIS A 1 274 ? 3.388 -1.736 -24.791 1.00 98.00 274 HIS A O 1
ATOM 2204 N N . LEU A 1 275 ? 4.454 0.124 -24.140 1.00 97.19 275 LEU A N 1
ATOM 2205 C CA . LEU A 1 275 ? 3.282 0.666 -23.441 1.00 97.19 275 LEU A CA 1
ATOM 2206 C C . LEU A 1 275 ? 2.158 1.080 -24.405 1.00 97.19 275 LEU A C 1
ATOM 2208 O O . LEU A 1 275 ? 0.997 0.845 -24.086 1.00 97.19 275 LEU A O 1
ATOM 2212 N N . LEU A 1 276 ? 2.481 1.644 -25.576 1.00 95.81 276 LEU A N 1
ATOM 2213 C CA . LEU A 1 276 ? 1.475 2.015 -26.583 1.00 95.81 276 LEU A CA 1
ATOM 2214 C C . LEU A 1 276 ? 1.105 0.864 -27.523 1.00 95.81 276 LEU A C 1
ATOM 2216 O O . LEU A 1 276 ? -0.076 0.611 -27.744 1.00 95.81 276 LEU A O 1
ATOM 2220 N N . ALA A 1 277 ? 2.097 0.178 -28.099 1.00 96.31 277 ALA A N 1
ATOM 2221 C CA . ALA A 1 277 ? 1.852 -0.841 -29.124 1.00 96.31 277 ALA A CA 1
ATOM 2222 C C . ALA A 1 277 ? 1.808 -2.284 -28.582 1.00 96.31 277 ALA A C 1
ATOM 2224 O O . ALA A 1 277 ? 1.540 -3.215 -29.340 1.00 96.31 277 ALA A O 1
ATOM 2225 N N . GLY A 1 278 ? 2.063 -2.501 -27.287 1.00 96.62 278 GLY A N 1
ATOM 2226 C CA . GLY A 1 278 ? 2.036 -3.829 -26.661 1.00 96.62 278 GLY A CA 1
ATOM 2227 C C . GLY A 1 278 ? 3.243 -4.721 -26.985 1.00 96.62 278 GLY A C 1
ATOM 2228 O O . GLY A 1 278 ? 3.261 -5.894 -26.610 1.00 96.62 278 GLY A O 1
ATOM 2229 N N . VAL A 1 279 ? 4.266 -4.198 -27.666 1.00 97.69 279 VAL A N 1
ATOM 2230 C CA . VAL A 1 279 ? 5.428 -4.956 -28.148 1.00 97.69 279 VAL A CA 1
ATOM 2231 C C . VAL A 1 279 ? 6.629 -4.767 -27.224 1.00 97.69 279 VAL A C 1
ATOM 2233 O O . VAL A 1 279 ? 7.261 -3.715 -27.178 1.00 97.69 279 VAL A O 1
ATOM 2236 N N . LYS A 1 280 ? 6.991 -5.822 -26.489 1.00 97.62 280 LYS A N 1
ATOM 2237 C CA . LYS A 1 280 ? 8.140 -5.800 -25.574 1.00 97.62 280 LYS A CA 1
ATOM 2238 C C . LYS A 1 280 ? 9.481 -5.801 -26.312 1.00 97.62 280 LYS A C 1
ATOM 2240 O O . LYS A 1 280 ? 9.681 -6.531 -27.283 1.00 97.62 280 LYS A O 1
ATOM 2245 N N . LEU A 1 281 ? 10.457 -5.066 -25.776 1.00 97.56 281 LEU A N 1
ATOM 2246 C CA . LEU A 1 281 ? 11.793 -4.934 -26.367 1.00 97.56 281 LEU A CA 1
ATOM 2247 C C . LEU A 1 281 ? 12.655 -6.166 -26.050 1.00 97.56 281 LEU A C 1
ATOM 2249 O O . LEU A 1 281 ? 13.440 -6.163 -25.100 1.00 97.56 281 LEU A O 1
ATOM 2253 N N . SER A 1 282 ? 12.544 -7.214 -26.866 1.00 96.06 282 SER A N 1
ATOM 2254 C CA . SER A 1 282 ? 13.188 -8.526 -26.654 1.00 96.06 282 SER A CA 1
ATOM 2255 C C . SER A 1 282 ? 14.686 -8.482 -26.319 1.00 96.06 282 SER A C 1
ATOM 2257 O O . SER A 1 282 ? 15.163 -9.265 -25.499 1.00 96.06 282 SER A O 1
ATOM 2259 N N . LYS A 1 283 ? 15.446 -7.545 -26.902 1.00 96.06 283 LYS A N 1
ATOM 2260 C CA . LYS A 1 283 ? 16.886 -7.378 -26.626 1.00 96.06 283 LYS A CA 1
ATOM 2261 C C . LYS A 1 283 ? 17.182 -6.914 -25.195 1.00 96.06 283 LYS A C 1
ATOM 2263 O O . LYS A 1 283 ? 18.248 -7.239 -24.676 1.00 96.06 283 LYS A O 1
ATOM 2268 N N . ASN A 1 284 ? 16.268 -6.162 -24.585 1.00 96.44 284 ASN A N 1
ATOM 2269 C CA . ASN A 1 284 ? 16.434 -5.538 -23.273 1.00 96.44 284 ASN A CA 1
ATOM 2270 C C . ASN A 1 284 ? 15.657 -6.259 -22.166 1.00 96.44 284 ASN A C 1
ATOM 2272 O O . ASN A 1 284 ? 15.886 -5.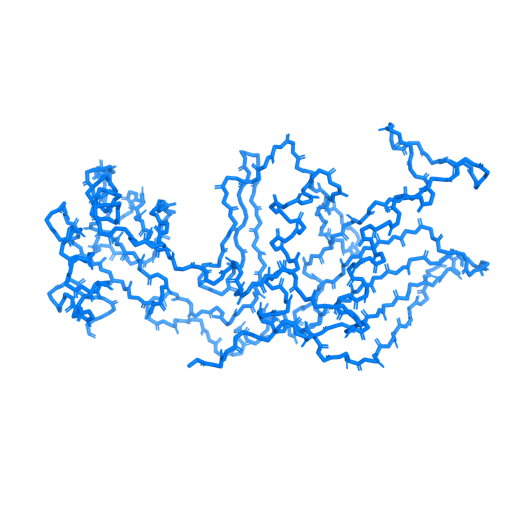955 -20.994 1.00 96.44 284 ASN A O 1
ATOM 2276 N N . LEU A 1 285 ? 14.764 -7.189 -22.519 1.00 95.88 285 LEU A N 1
ATOM 2277 C CA . LEU A 1 285 ? 13.948 -7.938 -21.569 1.00 95.88 285 LEU A CA 1
ATOM 2278 C C . LEU A 1 285 ? 14.775 -8.712 -20.542 1.00 95.88 285 LEU A C 1
ATOM 2280 O O . LEU A 1 285 ? 15.837 -9.267 -20.843 1.00 95.88 285 LEU A O 1
ATOM 2284 N N . TYR A 1 286 ? 14.245 -8.744 -19.322 1.00 92.75 286 TYR A N 1
ATOM 2285 C CA . TYR A 1 286 ? 14.758 -9.539 -18.224 1.00 92.75 286 TYR A CA 1
ATOM 2286 C C . TYR A 1 286 ? 13.618 -10.104 -17.353 1.00 92.75 286 TYR A C 1
ATOM 2288 O O . TYR A 1 286 ? 12.701 -9.359 -17.003 1.00 92.75 286 TYR A O 1
ATOM 2296 N N . PRO A 1 287 ? 13.695 -11.378 -16.929 1.00 89.94 287 PRO A N 1
ATOM 2297 C CA . PRO A 1 287 ? 14.603 -12.413 -17.431 1.00 89.94 287 PRO A CA 1
ATOM 2298 C C . PRO A 1 287 ? 14.412 -12.647 -18.940 1.00 89.94 287 PRO A C 1
ATOM 2300 O O . PRO A 1 287 ? 13.477 -12.111 -19.534 1.00 89.94 287 PRO A O 1
ATOM 2303 N N . LYS A 1 288 ? 15.341 -13.371 -19.566 1.00 78.94 288 LYS A N 1
ATOM 2304 C CA . LYS A 1 288 ? 15.178 -13.788 -20.965 1.00 78.94 288 LYS A CA 1
ATOM 2305 C C . LYS A 1 288 ? 14.245 -14.981 -21.087 1.00 78.94 288 LYS A C 1
ATOM 2307 O O . LYS A 1 288 ? 14.200 -15.764 -20.114 1.00 78.94 288 LYS A O 1
#

Radius of gyration: 21.67 Å; chains: 1; bounding box: 52×40×62 Å

Foldseek 3Di:
DPFQFQFFDAPQDKDWDADPQQWIKIWQWFDLACSQVLLVCCCCQAVVLQFKWKWDDDVPDIDIGHDPDRWPDFADDQQWGWTHDPVDIDTARSAQRQPFQVRPQDPVNSQQRHWDIKTWMFIGHNVRDTFFIWMWIAGNVRDTDMIMGGHGQQQDPVRHRHDPVNGDCVSCPVVVVSCCRGNVSVDTSPDSGRPNLAKEKEWEQECQQPVVSPRVLLLVLLVVLCVVVVPSYYYYYDYDSPPGNFPRWMFIRNVGWIFGPDGSVNSNCCCVCCVPVVHDDVVGTPPD

pLDDT: mean 93.98, std 6.37, range [49.12, 98.88]